Protein AF-A0A9N9PE74-F1 (afdb_monomer_lite)

Structure (mmCIF, N/CA/C/O backbone):
data_AF-A0A9N9PE74-F1
#
_entry.id   AF-A0A9N9PE74-F1
#
loop_
_atom_site.group_PDB
_atom_site.id
_atom_site.type_symbol
_atom_site.label_atom_id
_atom_site.label_alt_id
_atom_site.label_comp_id
_atom_site.label_asym_id
_atom_site.label_entity_id
_atom_site.label_seq_id
_atom_site.pdbx_PDB_ins_code
_atom_site.Cartn_x
_atom_site.Cartn_y
_atom_site.Cartn_z
_atom_site.occupancy
_atom_site.B_iso_or_equiv
_atom_site.auth_seq_id
_atom_site.auth_comp_id
_atom_site.auth_asym_id
_atom_site.auth_atom_id
_atom_site.pdbx_PDB_model_num
ATOM 1 N N . MET A 1 1 ? -25.088 -8.259 8.957 1.00 51.03 1 MET A N 1
ATOM 2 C CA . MET A 1 1 ? -25.179 -6.865 9.444 1.00 51.03 1 MET A CA 1
ATOM 3 C C . MET A 1 1 ? -25.941 -6.883 10.756 1.00 51.03 1 MET A C 1
ATOM 5 O O . MET A 1 1 ? -26.973 -7.538 10.817 1.00 51.03 1 MET A O 1
ATOM 9 N N . LEU A 1 2 ? -25.412 -6.256 11.808 1.00 53.91 2 LEU A N 1
ATOM 10 C CA . LEU A 1 2 ? -26.116 -6.135 13.087 1.00 53.91 2 LEU A CA 1
ATOM 11 C C . LEU A 1 2 ? -27.319 -5.194 12.913 1.00 53.91 2 LEU A C 1
ATOM 13 O O . LEU A 1 2 ? -27.215 -4.187 12.218 1.00 53.91 2 LEU A O 1
ATOM 17 N N . GLY A 1 3 ? -28.464 -5.520 13.518 1.00 63.12 3 GLY A N 1
ATOM 18 C CA . GLY A 1 3 ? -29.616 -4.614 13.522 1.00 63.12 3 GLY A CA 1
ATOM 19 C C . GLY A 1 3 ? -29.321 -3.326 14.315 1.00 63.12 3 GLY A C 1
ATOM 20 O O . GLY A 1 3 ? -28.451 -3.344 15.190 1.00 63.12 3 GLY A O 1
ATOM 21 N N . PRO A 1 4 ? -30.066 -2.223 14.103 1.00 66.81 4 PRO A N 1
ATOM 22 C CA . PRO A 1 4 ? -29.829 -0.937 14.783 1.00 66.81 4 PRO A CA 1
ATOM 23 C C . PRO A 1 4 ? -29.794 -1.039 16.320 1.00 66.81 4 PRO A C 1
ATOM 25 O O . PRO A 1 4 ? -29.021 -0.357 16.997 1.00 66.81 4 PRO A O 1
ATOM 28 N N . GLN A 1 5 ? -30.599 -1.947 16.882 1.00 67.12 5 GLN A N 1
ATOM 29 C CA . GLN A 1 5 ? -30.629 -2.242 18.318 1.00 67.12 5 GLN A CA 1
ATOM 30 C C . GLN A 1 5 ? -29.382 -2.991 18.820 1.00 67.12 5 GLN A C 1
ATOM 32 O O . GLN A 1 5 ? -29.008 -2.864 19.983 1.00 67.12 5 GLN A O 1
ATOM 37 N N . ALA A 1 6 ? -28.719 -3.774 17.969 1.00 66.62 6 ALA A N 1
ATOM 38 C CA . ALA A 1 6 ? -27.500 -4.491 18.332 1.00 66.62 6 ALA A CA 1
ATOM 39 C C . ALA A 1 6 ? -26.270 -3.567 18.299 1.00 66.62 6 ALA A C 1
ATOM 41 O O . ALA A 1 6 ? -25.450 -3.630 19.213 1.00 66.62 6 ALA A O 1
ATOM 42 N N . CYS A 1 7 ? -26.186 -2.639 17.336 1.00 70.31 7 CYS A N 1
ATOM 43 C CA . CYS A 1 7 ? -25.121 -1.624 17.306 1.00 70.31 7 CYS A CA 1
ATOM 44 C C . CYS A 1 7 ? -25.162 -0.711 18.542 1.00 70.31 7 CYS A C 1
ATOM 46 O O . CYS A 1 7 ? -24.131 -0.422 19.145 1.00 70.31 7 CYS A O 1
ATOM 48 N N . THR A 1 8 ? -26.363 -0.307 18.968 1.00 71.38 8 THR A N 1
ATOM 49 C CA . THR A 1 8 ? -26.550 0.525 20.170 1.00 71.38 8 THR A CA 1
ATOM 50 C C . THR A 1 8 ? -26.228 -0.211 21.469 1.00 71.38 8 THR A C 1
ATOM 52 O O . THR A 1 8 ? -25.752 0.421 22.407 1.00 71.38 8 THR A O 1
ATOM 55 N N . ARG A 1 9 ? -26.439 -1.532 21.541 1.00 77.06 9 ARG A N 1
ATOM 56 C CA . ARG A 1 9 ? -26.021 -2.346 22.697 1.00 77.06 9 ARG A CA 1
ATOM 57 C C . ARG A 1 9 ? -24.507 -2.548 22.740 1.00 77.06 9 ARG A C 1
ATOM 59 O O . ARG A 1 9 ? -23.927 -2.427 23.811 1.00 77.06 9 ARG A O 1
ATOM 66 N N . PHE A 1 10 ? -23.869 -2.793 21.594 1.00 81.00 10 PHE A N 1
ATOM 67 C CA . PHE A 1 10 ? -22.415 -2.969 21.515 1.00 81.00 10 PHE A CA 1
ATOM 68 C C . PHE A 1 10 ? -21.656 -1.697 21.921 1.00 81.00 10 PHE A C 1
ATOM 70 O O . PHE A 1 10 ? -20.717 -1.760 22.706 1.00 81.00 10 PHE A O 1
ATOM 77 N N . GLY A 1 11 ? -22.117 -0.525 21.473 1.00 75.19 11 GLY A N 1
ATOM 78 C CA . GLY A 1 11 ? -21.533 0.764 21.858 1.00 75.19 11 GLY A CA 1
ATOM 79 C C . GLY A 1 11 ? -21.711 1.155 23.332 1.00 75.19 11 GLY A C 1
ATOM 80 O O . GLY A 1 11 ? -21.147 2.157 23.752 1.00 75.19 11 GLY A O 1
ATOM 81 N N . ARG A 1 12 ? -22.502 0.396 24.103 1.00 84.19 12 ARG A N 1
ATOM 82 C CA . ARG A 1 12 ? -22.738 0.600 25.544 1.00 84.19 12 ARG A CA 1
ATOM 83 C C . ARG A 1 12 ? -21.989 -0.403 26.422 1.00 84.19 12 ARG A C 1
ATOM 85 O O . ARG A 1 12 ? -22.210 -0.420 27.631 1.00 84.19 12 ARG A O 1
ATOM 92 N N . LEU A 1 13 ? -21.165 -1.269 25.831 1.00 86.75 13 LEU A N 1
ATOM 93 C CA . LEU A 1 13 ? -20.326 -2.175 26.607 1.00 86.75 13 LEU A CA 1
ATOM 94 C C . LEU A 1 13 ? -19.337 -1.369 27.469 1.00 86.75 13 LEU A C 1
ATOM 96 O O . LEU A 1 13 ? -18.867 -0.323 27.016 1.00 86.75 13 LEU A O 1
ATOM 100 N N . PRO A 1 14 ? -19.003 -1.852 28.681 1.00 89.94 14 PRO A N 1
ATOM 101 C CA . PRO A 1 14 ? -17.894 -1.320 29.466 1.00 89.94 14 PRO A CA 1
ATOM 102 C C . PRO A 1 14 ? -16.614 -1.236 28.632 1.00 89.94 14 PRO A C 1
ATOM 104 O O . PRO A 1 14 ? -16.368 -2.096 27.777 1.00 89.94 14 PRO A O 1
ATOM 107 N N . GLU A 1 15 ? -15.803 -0.212 28.885 1.00 85.44 15 GLU A N 1
ATOM 108 C CA . GLU A 1 15 ? -14.615 0.092 28.085 1.00 85.44 15 GLU A CA 1
ATOM 109 C C . GLU A 1 15 ? -13.628 -1.082 28.050 1.00 85.44 15 GLU A C 1
ATOM 111 O O . GLU A 1 15 ? -13.051 -1.376 27.003 1.00 85.44 15 GLU A O 1
ATOM 116 N N . GLU A 1 16 ? -13.501 -1.825 29.148 1.00 88.00 16 GLU A N 1
ATOM 117 C CA . GLU A 1 16 ? -12.631 -2.997 29.253 1.00 88.00 16 GLU A CA 1
ATOM 118 C C . GLU A 1 16 ? -13.096 -4.140 28.343 1.00 88.00 16 GLU A C 1
ATOM 120 O O . GLU A 1 16 ? -12.283 -4.777 27.671 1.00 88.00 16 GLU A O 1
ATOM 125 N N . ILE A 1 17 ? -14.412 -4.376 28.280 1.00 89.50 17 ILE A N 1
ATOM 126 C CA . ILE A 1 17 ? -15.002 -5.404 27.413 1.00 89.50 17 ILE A CA 1
ATOM 127 C C . ILE A 1 17 ? -14.857 -4.983 25.953 1.00 89.50 17 ILE A C 1
ATOM 129 O O . ILE A 1 17 ? -14.467 -5.793 25.112 1.00 89.50 17 ILE A O 1
ATOM 133 N N . LEU A 1 18 ? -15.126 -3.711 25.647 1.00 89.25 18 LEU A N 1
ATOM 134 C CA . LEU A 1 18 ? -14.951 -3.184 24.298 1.00 89.25 18 LEU A CA 1
ATOM 135 C C . LEU A 1 18 ? -13.488 -3.305 23.853 1.00 89.25 18 LEU A C 1
ATOM 137 O O . LEU A 1 18 ? -13.229 -3.788 22.753 1.00 89.25 18 LEU A O 1
ATOM 141 N N . ARG A 1 19 ? -12.531 -2.947 24.716 1.00 88.12 19 ARG A N 1
ATOM 142 C CA . ARG A 1 19 ? -11.095 -3.107 24.453 1.00 88.12 19 ARG A CA 1
ATOM 143 C C . ARG A 1 19 ? -10.730 -4.563 24.181 1.00 88.12 19 ARG A C 1
ATOM 145 O O . ARG A 1 19 ? -10.014 -4.814 23.216 1.00 88.12 19 ARG A O 1
ATOM 152 N N . TYR A 1 20 ? -11.236 -5.509 24.972 1.00 89.56 20 TYR A N 1
ATOM 153 C CA . TYR A 1 20 ? -11.000 -6.938 24.743 1.00 89.56 20 TYR A CA 1
ATOM 154 C C . TYR A 1 20 ? -11.484 -7.377 23.355 1.00 89.56 20 TYR A C 1
ATOM 156 O O . TYR A 1 20 ? -10.711 -7.949 22.591 1.00 89.56 20 TYR A O 1
ATOM 164 N N . VAL A 1 21 ? -12.717 -7.012 22.982 1.00 89.75 21 VAL A N 1
ATOM 165 C CA . VAL A 1 21 ? -13.269 -7.338 21.657 1.00 89.75 21 VAL A CA 1
ATOM 166 C C . VAL A 1 21 ? -12.452 -6.699 20.535 1.00 89.75 21 VAL A C 1
ATOM 168 O O . VAL A 1 21 ? -12.176 -7.351 19.532 1.00 89.75 21 VAL A O 1
ATOM 171 N N . LEU A 1 22 ? -12.046 -5.435 20.690 1.00 91.12 22 LEU A N 1
ATOM 172 C CA . LEU A 1 22 ? -11.239 -4.741 19.687 1.00 91.12 22 LEU A CA 1
ATOM 173 C C . LEU A 1 22 ? -9.877 -5.420 19.488 1.00 91.12 22 LEU A C 1
ATOM 175 O O . LEU A 1 22 ? -9.451 -5.594 18.349 1.00 91.12 22 LEU A O 1
ATOM 179 N N . LEU A 1 23 ? -9.216 -5.846 20.568 1.00 90.44 23 LEU A N 1
ATOM 180 C CA . LEU A 1 23 ? -7.905 -6.509 20.520 1.00 90.44 23 LEU A CA 1
ATOM 181 C C . LEU A 1 23 ? -7.936 -7.927 19.920 1.00 90.44 23 LEU A C 1
ATOM 183 O O . LEU A 1 23 ? -6.870 -8.477 19.612 1.00 90.44 23 LEU A O 1
ATOM 187 N N . ASP A 1 24 ? -9.121 -8.503 19.743 1.00 91.69 24 ASP A N 1
ATOM 188 C CA . ASP A 1 24 ? -9.329 -9.808 19.107 1.00 91.69 24 ASP A CA 1
ATOM 189 C C . ASP A 1 24 ? -9.769 -9.703 17.640 1.00 91.69 24 ASP A C 1
ATOM 191 O O . ASP A 1 24 ? -10.001 -10.713 16.982 1.00 91.69 24 ASP A O 1
ATOM 195 N N . ILE A 1 25 ? -9.838 -8.493 17.082 1.00 93.44 25 ILE A N 1
ATOM 196 C CA . ILE A 1 25 ? -10.025 -8.314 15.642 1.00 93.44 25 ILE A CA 1
ATOM 197 C C . ILE A 1 25 ? -8.730 -8.683 14.918 1.00 93.44 25 ILE A C 1
ATOM 199 O O . ILE A 1 25 ? -7.668 -8.153 15.227 1.00 93.44 25 ILE A O 1
ATOM 203 N N . ASP A 1 26 ? -8.824 -9.539 13.902 1.00 92.00 26 ASP A N 1
ATOM 204 C CA . ASP A 1 26 ? -7.638 -10.102 13.238 1.00 92.00 26 ASP A CA 1
ATOM 205 C C . ASP A 1 26 ? -7.082 -9.255 12.085 1.00 92.00 26 ASP A C 1
ATOM 207 O O . ASP A 1 26 ? -5.995 -9.525 11.575 1.00 92.00 26 ASP A O 1
ATOM 211 N N . SER A 1 27 ? -7.819 -8.242 11.620 1.00 95.00 27 SER A N 1
ATOM 212 C CA . SER A 1 27 ? -7.413 -7.462 10.444 1.00 95.00 27 SER A CA 1
ATOM 213 C C . SER A 1 27 ? -7.924 -6.022 10.453 1.00 95.00 27 SER A C 1
ATOM 215 O O . SER A 1 27 ? -9.045 -5.731 10.878 1.00 95.00 27 SER A O 1
ATOM 217 N N . ILE A 1 28 ? -7.115 -5.109 9.907 1.00 96.12 28 ILE A N 1
ATOM 218 C CA . ILE A 1 28 ? -7.447 -3.680 9.798 1.00 96.12 28 ILE A CA 1
ATOM 219 C C . ILE A 1 28 ? -8.703 -3.439 8.938 1.00 96.12 28 ILE A C 1
ATOM 221 O O . ILE A 1 28 ? -9.549 -2.646 9.354 1.00 96.12 28 ILE A O 1
ATOM 225 N N . PRO A 1 29 ? -8.920 -4.133 7.796 1.00 94.88 29 PRO A N 1
ATOM 226 C CA . PRO A 1 29 ? -10.180 -4.020 7.063 1.00 94.88 29 PRO A CA 1
ATOM 227 C C . PRO A 1 29 ? -11.412 -4.415 7.885 1.00 94.88 29 PRO A C 1
ATOM 229 O O . PRO A 1 29 ? -12.458 -3.779 7.759 1.00 94.88 29 PRO A O 1
ATOM 232 N N . SER A 1 30 ? -11.306 -5.435 8.743 1.00 94.31 30 SER A N 1
ATOM 233 C CA . SER A 1 30 ? -12.417 -5.853 9.611 1.00 94.31 30 SER A CA 1
ATOM 234 C C . SER A 1 30 ? -12.666 -4.848 10.733 1.00 94.31 30 SER A C 1
ATOM 236 O O . SER A 1 30 ? -13.821 -4.514 10.998 1.00 94.31 30 SER A O 1
ATOM 238 N N . LEU A 1 31 ? -11.598 -4.294 11.318 1.00 95.25 31 LEU A N 1
ATOM 239 C CA . LEU A 1 31 ? -11.685 -3.198 12.285 1.00 95.25 31 LEU A CA 1
ATOM 240 C C . LEU A 1 31 ? -12.401 -1.986 11.679 1.00 95.25 31 LEU A C 1
ATOM 242 O O . LEU A 1 31 ? -13.342 -1.463 12.272 1.00 95.25 31 LEU A O 1
ATOM 246 N N . TYR A 1 32 ? -12.018 -1.575 10.469 1.00 95.06 32 TYR A N 1
ATOM 247 C CA . TYR A 1 32 ? -12.657 -0.443 9.801 1.00 95.06 32 TYR A CA 1
ATOM 248 C C . TYR A 1 32 ? -14.147 -0.697 9.521 1.00 95.06 32 TYR A C 1
ATOM 250 O O . TYR A 1 32 ? -14.978 0.168 9.800 1.00 95.06 32 TYR A O 1
ATOM 258 N N . LYS A 1 33 ? -14.518 -1.899 9.056 1.00 92.50 33 LYS A N 1
ATOM 259 C CA . LYS A 1 33 ? -15.933 -2.285 8.880 1.00 92.50 33 LYS A CA 1
ATOM 260 C C . LYS A 1 33 ? -16.715 -2.235 10.196 1.00 92.50 33 LYS A C 1
ATOM 262 O O . LYS A 1 33 ? -17.865 -1.800 10.200 1.00 92.50 33 LYS A O 1
ATOM 267 N N . LEU A 1 34 ? -16.105 -2.647 11.310 1.00 91.75 34 LEU A N 1
ATOM 268 C CA . LEU A 1 34 ? -16.723 -2.532 12.632 1.00 91.75 34 LEU A CA 1
ATOM 269 C C . LEU A 1 34 ? -16.949 -1.065 13.014 1.00 91.75 34 LEU A C 1
ATOM 271 O O . LEU A 1 34 ? -18.047 -0.717 13.441 1.00 91.75 34 LEU A O 1
ATOM 275 N N . MET A 1 35 ? -15.951 -0.201 12.818 1.00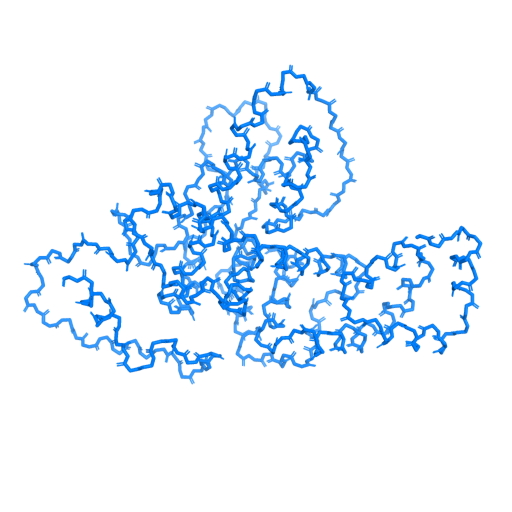 92.25 35 MET A N 1
ATOM 276 C CA . MET A 1 35 ? -16.063 1.235 13.106 1.00 92.25 35 MET A CA 1
ATOM 277 C C . MET A 1 35 ? -17.141 1.916 12.252 1.00 92.25 35 MET A C 1
ATOM 279 O O . MET A 1 35 ? -17.832 2.807 12.741 1.00 92.25 35 MET A O 1
ATOM 283 N N . GLN A 1 36 ? -17.329 1.481 11.001 1.00 90.81 36 GLN A N 1
ATOM 284 C CA . GLN A 1 36 ? -18.438 1.937 10.156 1.00 90.81 36 GLN A CA 1
ATOM 285 C C . GLN A 1 36 ? -19.800 1.470 10.686 1.00 90.81 36 GLN A C 1
ATOM 287 O O . GLN A 1 36 ? -20.756 2.242 10.701 1.00 90.81 36 GLN A O 1
ATOM 292 N N . ALA A 1 37 ? -19.897 0.212 11.125 1.00 88.69 37 ALA A N 1
ATOM 293 C CA . ALA A 1 37 ? -21.138 -0.357 11.647 1.00 88.69 37 ALA A CA 1
ATOM 294 C C . ALA A 1 37 ? -21.518 0.199 13.030 1.00 88.69 37 ALA A C 1
ATOM 296 O O . ALA A 1 37 ? -22.705 0.282 13.356 1.00 88.69 37 ALA A O 1
ATOM 297 N N . VAL A 1 38 ? -20.525 0.568 13.846 1.00 90.88 38 VAL A N 1
ATOM 298 C CA . VAL A 1 38 ? -20.713 1.074 15.209 1.00 90.88 38 VAL A CA 1
ATOM 299 C C . VAL A 1 38 ? -19.833 2.311 15.454 1.00 90.88 38 VAL A C 1
ATOM 301 O O . VAL A 1 38 ? -18.811 2.218 16.128 1.00 90.88 38 VAL A O 1
ATOM 304 N N . PRO A 1 39 ? -20.222 3.506 14.970 1.00 89.50 39 PRO A N 1
ATOM 305 C CA . PRO A 1 39 ? -19.388 4.712 15.060 1.00 89.50 39 PRO A CA 1
ATOM 306 C C . PRO A 1 39 ? -18.985 5.128 16.483 1.00 89.50 39 PRO A C 1
ATOM 308 O O . PRO A 1 39 ? -17.972 5.795 16.671 1.00 89.50 39 PRO A O 1
ATOM 311 N N . THR A 1 40 ? -19.738 4.715 17.506 1.00 88.94 40 THR A N 1
ATOM 312 C CA . THR A 1 40 ? -19.420 5.017 18.911 1.00 88.94 40 THR A CA 1
ATOM 313 C C . THR A 1 40 ? -18.106 4.384 19.378 1.00 88.94 40 THR A C 1
ATOM 315 O O . THR A 1 40 ? -17.501 4.891 20.316 1.00 88.94 40 THR A O 1
ATOM 318 N N . VAL A 1 41 ? -17.623 3.319 18.724 1.00 90.19 41 VAL A N 1
ATOM 319 C CA . VAL A 1 41 ? -16.370 2.636 19.110 1.00 90.19 41 VAL A CA 1
ATOM 320 C C . VAL A 1 41 ? -15.118 3.332 18.577 1.00 90.19 41 VAL A C 1
ATOM 322 O O . VAL A 1 41 ? -14.007 2.986 18.974 1.00 90.19 41 VAL A O 1
ATOM 325 N N . VAL A 1 42 ? -15.278 4.319 17.684 1.00 92.12 42 VAL A N 1
ATOM 326 C CA . VAL A 1 42 ? -14.165 5.032 17.037 1.00 92.12 42 VAL A CA 1
ATOM 327 C C . VAL A 1 42 ? -13.255 5.686 18.075 1.00 92.12 42 VAL A C 1
ATOM 329 O O . VAL A 1 42 ? -12.036 5.583 17.958 1.00 92.12 42 VAL A O 1
ATOM 332 N N . HIS A 1 43 ? -13.830 6.324 19.100 1.00 90.81 43 HIS A N 1
ATOM 333 C CA . HIS A 1 43 ? -13.053 7.003 20.137 1.00 90.81 43 HIS A CA 1
ATOM 334 C C . HIS A 1 43 ? -12.179 6.017 20.921 1.00 90.81 43 HIS A C 1
ATOM 336 O O . HIS A 1 43 ? -10.972 6.222 21.020 1.00 90.81 43 HIS A O 1
ATOM 342 N N . SER A 1 44 ? -12.761 4.901 21.370 1.00 91.12 44 SER A N 1
ATOM 343 C CA . SER A 1 44 ? -12.028 3.841 22.068 1.00 91.12 44 SER A CA 1
ATOM 344 C C . SER A 1 44 ? -10.930 3.240 21.193 1.00 91.12 44 SER A C 1
ATOM 346 O O . SER A 1 44 ? -9.814 3.068 21.662 1.00 91.12 44 SER A O 1
ATOM 348 N N . CYS A 1 45 ? -11.199 2.993 19.904 1.00 91.94 45 CYS A N 1
ATOM 349 C CA . CYS A 1 45 ? -10.187 2.493 18.965 1.00 91.94 45 CYS A CA 1
ATOM 350 C C . CYS A 1 45 ? -8.996 3.450 18.825 1.00 91.94 45 CYS A C 1
ATOM 352 O O . CYS A 1 45 ? -7.854 3.000 18.780 1.00 91.94 45 CYS A O 1
ATOM 354 N N . ILE A 1 46 ? -9.256 4.759 18.736 1.00 93.94 46 ILE A N 1
ATOM 355 C CA . ILE A 1 46 ? -8.202 5.777 18.620 1.00 93.94 46 ILE A CA 1
ATOM 356 C C . ILE A 1 46 ? -7.401 5.873 19.926 1.00 93.94 46 ILE A C 1
ATOM 358 O O . ILE A 1 46 ? -6.179 5.991 19.867 1.00 93.94 46 ILE A O 1
ATOM 362 N N . ALA A 1 47 ? -8.053 5.759 21.087 1.00 93.25 47 ALA A N 1
ATOM 363 C CA . ALA A 1 47 ? -7.384 5.799 22.389 1.00 93.25 47 ALA A CA 1
ATOM 364 C C . ALA A 1 47 ? -6.354 4.667 22.573 1.00 93.25 47 ALA A C 1
ATOM 366 O O . ALA A 1 47 ? -5.317 4.877 23.195 1.00 93.25 47 ALA A O 1
ATOM 367 N N . ILE A 1 48 ? -6.603 3.489 21.988 1.00 93.75 48 ILE A N 1
ATOM 368 C CA . ILE A 1 48 ? -5.698 2.324 22.046 1.00 93.75 48 ILE A CA 1
ATOM 369 C C . ILE A 1 48 ? -4.980 2.045 20.716 1.00 93.75 48 ILE A C 1
ATOM 371 O O . ILE A 1 48 ? -4.527 0.922 20.488 1.00 93.75 48 ILE A O 1
ATOM 375 N N . PHE A 1 49 ? -4.887 3.036 19.823 1.00 95.50 49 PHE A N 1
ATOM 376 C CA . PHE A 1 49 ? -4.445 2.852 18.435 1.00 95.50 49 PHE A CA 1
ATOM 377 C C . PHE A 1 49 ? -3.134 2.067 18.314 1.00 95.50 49 PHE A C 1
ATOM 379 O O . PHE A 1 49 ? -3.079 1.088 17.573 1.00 95.50 49 PHE A O 1
ATOM 386 N N . ASP A 1 50 ? -2.086 2.466 19.039 1.00 94.38 50 ASP A N 1
ATOM 387 C CA . ASP A 1 50 ? -0.757 1.861 18.886 1.00 94.38 50 ASP A CA 1
ATOM 388 C C . ASP A 1 50 ? -0.735 0.389 19.304 1.00 94.38 50 ASP A C 1
ATOM 390 O O . ASP A 1 50 ? -0.112 -0.447 18.644 1.00 94.38 50 ASP A O 1
ATOM 394 N N . GLU A 1 51 ? -1.457 0.052 20.373 1.00 94.44 51 GLU A N 1
ATOM 395 C CA . GLU A 1 51 ? -1.596 -1.327 20.830 1.00 94.44 51 GLU A CA 1
ATOM 396 C C . GLU A 1 51 ? -2.430 -2.147 19.846 1.00 94.44 51 GLU A C 1
ATOM 398 O O . GLU A 1 51 ? -2.008 -3.228 19.434 1.00 94.44 51 GLU A O 1
ATOM 403 N N . LEU A 1 52 ? -3.589 -1.622 19.443 1.00 95.06 52 LEU A N 1
ATOM 404 C CA . LEU A 1 52 ? -4.547 -2.307 18.584 1.00 95.06 52 LEU A CA 1
ATOM 405 C C . LEU A 1 52 ? -3.980 -2.544 17.183 1.00 95.06 52 LEU A C 1
ATOM 407 O O . LEU A 1 52 ? -3.864 -3.688 16.741 1.00 95.06 52 LEU A O 1
ATOM 411 N N . ILE A 1 53 ? -3.579 -1.476 16.495 1.00 95.75 53 ILE A N 1
ATOM 412 C CA . ILE A 1 53 ? -3.029 -1.546 15.139 1.00 95.75 53 ILE A CA 1
ATOM 413 C C . ILE A 1 53 ? -1.703 -2.312 15.163 1.00 95.75 53 ILE A C 1
ATOM 415 O O . ILE A 1 53 ? -1.489 -3.189 14.329 1.00 95.75 53 ILE A O 1
ATOM 419 N N . GLY A 1 54 ? -0.847 -2.075 16.163 1.00 93.94 54 GLY A N 1
ATOM 420 C CA . GLY A 1 54 ? 0.419 -2.793 16.307 1.00 93.94 54 GLY A CA 1
ATOM 421 C C . GLY A 1 54 ? 0.225 -4.296 16.523 1.00 93.94 54 GLY A C 1
ATOM 422 O O . GLY A 1 54 ? 0.946 -5.105 15.936 1.00 93.94 54 GLY A O 1
ATOM 423 N N . ARG A 1 55 ? -0.765 -4.704 17.328 1.00 94.19 55 ARG A N 1
ATOM 424 C CA . ARG A 1 55 ? -1.124 -6.117 17.541 1.00 94.19 55 ARG A CA 1
ATOM 425 C C . ARG A 1 55 ? -1.675 -6.760 16.272 1.00 94.19 55 ARG A C 1
ATOM 427 O O . ARG A 1 55 ? -1.206 -7.840 15.918 1.00 94.19 55 ARG A O 1
ATOM 434 N N . ILE A 1 56 ? -2.606 -6.099 15.584 1.00 95.44 56 ILE A N 1
ATOM 435 C CA . ILE A 1 56 ? -3.181 -6.601 14.328 1.00 95.44 56 ILE A CA 1
ATOM 436 C C . ILE A 1 56 ? -2.083 -6.796 13.283 1.00 95.44 56 ILE A C 1
ATOM 438 O O . ILE A 1 56 ? -1.948 -7.884 12.724 1.00 95.44 56 ILE A O 1
ATOM 442 N N . LEU A 1 57 ? -1.267 -5.768 13.039 1.00 94.69 57 LEU A N 1
ATOM 443 C CA . LEU A 1 57 ? -0.244 -5.808 11.997 1.00 94.69 57 LEU A CA 1
ATOM 444 C C . LEU A 1 57 ? 0.834 -6.854 12.296 1.00 94.69 57 LEU A C 1
ATOM 446 O O . LEU A 1 57 ? 1.201 -7.595 11.394 1.00 94.69 57 LEU A O 1
ATOM 450 N N . ARG A 1 58 ? 1.290 -6.987 13.550 1.00 93.56 58 ARG A N 1
ATOM 451 C CA . ARG A 1 58 ? 2.269 -8.026 13.933 1.00 93.56 58 ARG A CA 1
ATOM 452 C C . ARG A 1 58 ? 1.765 -9.454 13.719 1.00 93.56 58 ARG A C 1
ATOM 454 O O . ARG A 1 58 ? 2.580 -10.346 13.527 1.00 93.56 58 ARG A O 1
ATOM 461 N N . ARG A 1 59 ? 0.449 -9.679 13.787 1.00 92.25 59 ARG A N 1
ATOM 462 C CA . ARG A 1 59 ? -0.163 -10.999 13.560 1.00 92.25 59 ARG A CA 1
ATOM 463 C C . ARG A 1 59 ? -0.448 -11.280 12.088 1.00 92.25 59 ARG A C 1
ATOM 465 O O . ARG A 1 59 ? -0.434 -12.437 11.690 1.00 92.25 59 ARG A O 1
ATOM 472 N N . SER A 1 60 ? -0.752 -10.243 11.309 1.00 90.88 60 SER A N 1
ATOM 473 C CA . SER A 1 60 ? -1.301 -10.387 9.954 1.00 90.88 60 SER A CA 1
ATOM 474 C C . SER A 1 60 ? -0.320 -10.054 8.829 1.00 90.88 60 SER A C 1
ATOM 476 O O . SER A 1 60 ? -0.572 -10.442 7.688 1.00 90.88 60 SER A O 1
ATOM 478 N N . ILE A 1 61 ? 0.773 -9.337 9.117 1.00 92.56 61 ILE A N 1
ATOM 479 C CA . ILE A 1 61 ? 1.692 -8.809 8.106 1.00 92.56 61 ILE A CA 1
ATOM 480 C C . ILE A 1 61 ? 3.150 -8.997 8.536 1.00 92.56 61 ILE A C 1
ATOM 482 O O . ILE A 1 61 ? 3.550 -8.636 9.647 1.00 92.56 61 ILE A O 1
ATOM 486 N N . ASP A 1 62 ? 3.960 -9.500 7.607 1.00 91.88 62 ASP A N 1
ATOM 487 C CA . ASP A 1 62 ? 5.404 -9.639 7.768 1.00 91.88 62 ASP A CA 1
ATOM 488 C C . ASP A 1 62 ? 6.100 -8.313 8.101 1.00 91.88 62 ASP A C 1
ATOM 490 O O . ASP A 1 62 ? 5.646 -7.221 7.754 1.00 91.88 62 ASP A O 1
ATOM 494 N N . GLU A 1 63 ? 7.240 -8.410 8.781 1.00 90.12 63 GLU A N 1
ATOM 495 C CA . GLU A 1 63 ? 8.004 -7.262 9.279 1.00 90.12 63 GLU A CA 1
ATOM 496 C C . GLU A 1 63 ? 8.360 -6.239 8.194 1.00 90.12 63 GLU A C 1
ATOM 498 O O . GLU A 1 63 ? 8.104 -5.049 8.369 1.00 90.12 63 GLU A O 1
ATOM 503 N N . GLU A 1 64 ? 8.857 -6.706 7.049 1.00 89.88 64 GLU A N 1
ATOM 504 C CA . GLU A 1 64 ? 9.213 -5.849 5.914 1.00 89.88 64 GLU A CA 1
ATOM 505 C C . GLU A 1 64 ? 7.985 -5.106 5.354 1.00 89.88 64 GLU A C 1
ATOM 507 O O . GLU A 1 64 ? 8.014 -3.899 5.112 1.00 89.88 64 GLU A O 1
ATOM 512 N N . LEU A 1 65 ? 6.866 -5.816 5.183 1.00 93.88 65 LEU A N 1
ATOM 513 C CA . LEU A 1 65 ? 5.640 -5.260 4.603 1.00 93.88 65 LEU A CA 1
ATOM 514 C C . LEU A 1 65 ? 4.996 -4.206 5.513 1.00 93.88 65 LEU A C 1
ATOM 516 O O . LEU A 1 65 ? 4.379 -3.255 5.024 1.00 93.88 65 LEU A O 1
ATOM 520 N N . ARG A 1 66 ? 5.196 -4.319 6.833 1.00 94.06 66 ARG A N 1
ATOM 521 C CA . ARG A 1 66 ? 4.792 -3.284 7.796 1.00 94.06 66 ARG A CA 1
ATOM 522 C C . ARG A 1 66 ? 5.540 -1.970 7.568 1.00 94.06 66 ARG A C 1
ATOM 524 O O . ARG A 1 66 ? 4.890 -0.926 7.593 1.00 94.06 66 ARG A O 1
ATOM 531 N N . CYS A 1 67 ? 6.845 -2.002 7.276 1.00 92.75 67 CYS A N 1
ATOM 532 C CA . CYS A 1 67 ? 7.601 -0.787 6.943 1.00 92.75 67 CYS A CA 1
ATOM 533 C C . CYS A 1 67 ? 7.022 -0.071 5.722 1.00 92.75 67 CYS A C 1
ATOM 535 O O . CYS A 1 67 ? 6.814 1.142 5.775 1.00 92.75 67 CYS A O 1
ATOM 537 N N . TYR A 1 68 ? 6.697 -0.808 4.653 1.00 95.44 68 TYR A N 1
ATOM 538 C CA . TYR A 1 68 ? 6.064 -0.195 3.483 1.00 95.44 68 TYR A CA 1
ATOM 539 C C . TYR A 1 68 ? 4.697 0.394 3.817 1.00 95.44 68 TYR A C 1
ATOM 541 O O . TYR A 1 68 ? 4.417 1.514 3.404 1.00 95.44 68 TYR A O 1
ATOM 549 N N . LEU A 1 69 ? 3.851 -0.310 4.577 1.00 96.50 69 LEU A N 1
ATOM 550 C CA . LEU A 1 69 ? 2.545 0.224 4.972 1.00 96.50 69 LEU A CA 1
ATOM 551 C C . LEU A 1 69 ? 2.689 1.533 5.764 1.00 96.50 69 LEU A C 1
ATOM 553 O O . LEU A 1 69 ? 1.958 2.488 5.500 1.00 96.50 69 LEU A O 1
ATOM 557 N N . TYR A 1 70 ? 3.637 1.596 6.700 1.00 95.12 70 TYR A N 1
ATOM 558 C CA . TYR A 1 70 ? 3.919 2.813 7.459 1.00 95.12 70 TYR A CA 1
ATOM 559 C C . TYR A 1 70 ? 4.405 3.952 6.560 1.00 95.12 70 TYR A C 1
ATOM 561 O O . TYR A 1 70 ? 3.870 5.057 6.652 1.00 95.12 70 TYR A O 1
ATOM 569 N N . ALA A 1 71 ? 5.334 3.669 5.644 1.00 94.62 71 ALA A N 1
ATOM 570 C CA . ALA A 1 71 ? 5.811 4.643 4.669 1.00 94.62 71 ALA A CA 1
ATOM 571 C C . ALA A 1 71 ? 4.673 5.135 3.757 1.00 94.62 71 ALA A C 1
ATOM 573 O O . ALA A 1 71 ? 4.518 6.332 3.560 1.00 94.62 71 ALA A O 1
ATOM 574 N N . ILE A 1 72 ? 3.807 4.252 3.255 1.00 95.38 72 ILE A N 1
ATOM 575 C CA . ILE A 1 72 ? 2.661 4.617 2.400 1.00 95.38 72 ILE A CA 1
ATOM 576 C C . ILE A 1 72 ? 1.718 5.579 3.121 1.00 95.38 72 ILE A C 1
ATOM 578 O O . ILE A 1 72 ? 1.274 6.577 2.554 1.00 95.38 72 ILE A O 1
ATOM 582 N N . VAL A 1 73 ? 1.396 5.278 4.378 1.00 94.25 73 VAL A N 1
ATOM 583 C CA . VAL A 1 73 ? 0.502 6.111 5.185 1.00 94.25 73 VAL A CA 1
ATOM 584 C C . VAL A 1 73 ? 1.139 7.466 5.483 1.00 94.25 73 VAL A C 1
ATOM 586 O O . VAL A 1 73 ? 0.459 8.488 5.397 1.00 94.25 73 VAL A O 1
ATOM 589 N N . GLN A 1 74 ? 2.431 7.493 5.804 1.00 92.94 74 GLN A N 1
ATOM 590 C CA . GLN A 1 74 ? 3.133 8.739 6.086 1.00 92.94 74 GLN A CA 1
ATOM 591 C C . GLN A 1 74 ? 3.339 9.583 4.824 1.00 92.94 74 GLN A C 1
ATOM 593 O O . GLN A 1 74 ? 3.094 10.784 4.868 1.00 92.94 74 GLN A O 1
ATOM 598 N N . ALA A 1 75 ? 3.693 8.979 3.687 1.00 91.19 75 ALA A N 1
ATOM 599 C CA . ALA A 1 75 ? 3.799 9.665 2.398 1.00 91.19 75 ALA A CA 1
ATOM 600 C C . ALA A 1 75 ? 2.479 10.358 2.024 1.00 91.19 75 ALA A C 1
ATOM 602 O O . ALA A 1 75 ? 2.470 11.529 1.636 1.00 91.19 75 ALA A O 1
ATOM 603 N N . GLN A 1 76 ? 1.354 9.673 2.245 1.00 88.19 76 GLN A N 1
ATOM 604 C CA . GLN A 1 76 ? 0.021 10.231 2.019 1.00 88.19 76 GLN A CA 1
ATOM 605 C C . GLN A 1 76 ? -0.294 11.429 2.932 1.00 88.19 76 GLN A C 1
ATOM 607 O O . GLN A 1 76 ? -1.004 12.349 2.516 1.00 88.19 76 GLN A O 1
ATOM 612 N N . ALA A 1 77 ? 0.218 11.424 4.166 1.00 86.12 77 ALA A N 1
ATOM 613 C CA . ALA A 1 77 ? 0.012 12.498 5.133 1.00 86.12 77 ALA A CA 1
ATOM 614 C C . ALA A 1 77 ? 0.935 13.705 4.893 1.00 86.12 77 ALA A C 1
ATOM 616 O O . ALA A 1 77 ? 0.474 14.842 4.981 1.00 86.12 77 ALA A O 1
ATOM 617 N N . VAL A 1 78 ? 2.214 13.464 4.584 1.00 85.75 78 VAL A N 1
ATOM 618 C CA . VAL A 1 78 ? 3.234 14.510 4.390 1.00 85.75 78 VAL A CA 1
ATOM 619 C C . VAL A 1 78 ? 3.019 15.260 3.080 1.00 85.75 78 VAL A C 1
ATOM 621 O O . VAL A 1 78 ? 3.168 16.479 3.026 1.00 85.75 78 VAL A O 1
ATOM 624 N N . GLY A 1 79 ? 2.632 14.565 2.011 1.00 78.06 79 GLY A N 1
ATOM 625 C CA . GLY A 1 79 ? 2.490 15.208 0.717 1.00 78.06 79 GLY A CA 1
ATOM 626 C C . GLY A 1 79 ? 3.835 15.356 0.006 1.00 78.06 79 GLY A C 1
ATOM 627 O O . GLY A 1 79 ? 4.454 14.352 -0.323 1.00 78.06 79 GLY A O 1
ATOM 628 N N . HIS A 1 80 ? 4.152 16.550 -0.513 1.00 75.81 80 HIS A N 1
ATOM 629 C CA . HIS A 1 80 ? 5.273 16.715 -1.459 1.00 75.81 80 HIS A CA 1
ATOM 630 C C . HIS A 1 80 ? 6.575 16.825 -0.683 1.00 75.81 80 HIS A C 1
ATOM 632 O O . HIS A 1 80 ? 6.634 17.573 0.285 1.00 75.81 80 HIS A O 1
ATOM 638 N N . MET A 1 81 ? 7.589 16.086 -1.123 1.00 81.56 81 MET A N 1
ATOM 639 C CA . MET A 1 81 ? 8.913 16.078 -0.516 1.00 81.56 81 MET A CA 1
ATOM 640 C C . MET A 1 81 ? 9.927 16.546 -1.556 1.00 81.56 81 MET A C 1
ATOM 642 O O . MET A 1 81 ? 9.880 16.132 -2.716 1.00 81.56 81 MET A O 1
ATOM 646 N N . SER A 1 82 ? 10.849 17.407 -1.144 1.00 80.19 82 SER A N 1
ATOM 647 C CA . SER A 1 82 ? 12.092 17.647 -1.876 1.00 80.19 82 SER A CA 1
ATOM 648 C C . SER A 1 82 ? 12.939 16.368 -1.939 1.00 80.19 82 SER A C 1
ATOM 650 O O . SER A 1 82 ? 12.734 15.435 -1.163 1.00 80.19 82 SER A O 1
ATOM 652 N N . ALA A 1 83 ? 13.933 16.317 -2.832 1.00 78.19 83 ALA A N 1
ATOM 653 C CA . ALA A 1 83 ? 14.833 15.163 -2.936 1.00 78.19 83 ALA A CA 1
ATOM 654 C C . ALA A 1 83 ? 15.561 14.855 -1.609 1.00 78.19 83 ALA A C 1
ATOM 656 O O . ALA A 1 83 ? 15.719 13.693 -1.240 1.00 78.19 83 ALA A O 1
ATOM 657 N N . TYR A 1 84 ? 15.946 15.893 -0.857 1.00 82.19 84 TYR A N 1
ATOM 658 C CA . TYR A 1 84 ? 16.560 15.742 0.465 1.00 82.19 84 TYR A CA 1
ATOM 659 C C . TYR A 1 84 ? 15.585 15.140 1.487 1.00 82.19 84 TYR A C 1
ATOM 661 O O . TYR A 1 84 ? 15.921 14.172 2.170 1.00 82.19 84 TYR A O 1
ATOM 669 N N . GLU A 1 85 ? 14.362 15.675 1.564 1.00 87.19 85 GLU A N 1
ATOM 670 C CA . GLU A 1 85 ? 13.317 15.153 2.454 1.00 87.19 85 GLU A CA 1
ATOM 671 C C . GLU A 1 85 ? 12.934 13.719 2.091 1.00 87.19 85 GLU A C 1
ATOM 673 O O . GLU A 1 85 ? 12.730 12.907 2.987 1.00 87.19 85 GLU A O 1
ATOM 678 N N . LEU A 1 86 ? 12.898 13.386 0.797 1.00 86.50 86 LEU A N 1
ATOM 679 C CA . LEU A 1 86 ? 12.653 12.029 0.323 1.00 86.50 86 LEU A CA 1
ATOM 680 C C . LEU A 1 86 ? 13.768 11.072 0.760 1.00 86.50 86 LEU A C 1
ATOM 682 O O . LEU A 1 86 ? 13.475 9.993 1.272 1.00 86.50 86 LEU A O 1
ATOM 686 N N . GLY A 1 87 ? 15.035 11.455 0.582 1.00 85.06 87 GLY A N 1
ATOM 687 C CA . GLY A 1 87 ? 16.171 10.648 1.029 1.00 85.06 87 GLY A CA 1
ATOM 688 C C . GLY A 1 87 ? 16.087 10.343 2.525 1.00 85.06 87 GLY A C 1
ATOM 689 O O . GLY A 1 87 ? 16.119 9.176 2.920 1.00 85.06 87 GLY A O 1
ATOM 690 N N . PHE A 1 88 ? 15.862 11.384 3.335 1.00 87.56 88 PHE A N 1
ATOM 691 C CA . PHE A 1 88 ? 15.674 11.248 4.778 1.00 87.56 88 PHE A CA 1
ATOM 692 C C . PHE A 1 88 ? 14.465 10.370 5.121 1.00 87.56 88 PHE A C 1
ATOM 694 O O . PHE A 1 88 ? 14.584 9.453 5.926 1.00 87.56 88 PHE A O 1
ATOM 701 N N . PHE A 1 89 ? 13.320 10.591 4.474 1.00 90.81 89 PHE A N 1
ATOM 702 C CA . PHE A 1 89 ? 12.101 9.807 4.665 1.00 90.81 89 PHE A CA 1
ATOM 703 C C . PHE A 1 89 ? 12.330 8.307 4.420 1.00 90.81 89 PHE A C 1
ATOM 705 O O . PHE A 1 89 ? 11.938 7.467 5.238 1.00 90.81 89 PHE A O 1
ATOM 712 N N . LEU A 1 90 ? 12.996 7.958 3.316 1.00 88.31 90 LEU A N 1
ATOM 713 C CA . LEU A 1 90 ? 13.290 6.567 2.977 1.00 88.31 90 LEU A CA 1
ATOM 714 C C . LEU A 1 90 ? 14.299 5.949 3.962 1.00 88.31 90 LEU A C 1
ATOM 716 O O . LEU A 1 90 ? 14.131 4.795 4.363 1.00 88.31 90 LEU A O 1
ATOM 720 N N . ASP A 1 91 ? 15.312 6.699 4.408 1.00 86.69 91 ASP A N 1
ATOM 721 C CA . ASP A 1 91 ? 16.230 6.254 5.468 1.00 86.69 91 ASP A CA 1
ATOM 722 C C . ASP A 1 91 ? 15.498 6.007 6.788 1.00 86.69 91 ASP A C 1
ATOM 724 O O . ASP A 1 91 ? 15.669 4.958 7.417 1.00 86.69 91 ASP A O 1
ATOM 728 N N . THR A 1 92 ? 14.628 6.931 7.194 1.00 86.81 92 THR A N 1
ATOM 729 C CA . THR A 1 92 ? 13.845 6.795 8.420 1.00 86.81 92 THR A CA 1
ATOM 730 C C . THR A 1 92 ? 13.022 5.514 8.400 1.00 86.81 92 THR A C 1
ATOM 732 O O . THR A 1 92 ? 13.101 4.741 9.352 1.00 86.81 92 THR A O 1
ATOM 735 N N . HIS A 1 93 ? 12.284 5.231 7.325 1.00 85.12 93 HIS A N 1
ATOM 736 C CA . HIS A 1 93 ? 11.392 4.070 7.291 1.00 85.12 93 HIS A CA 1
ATOM 737 C C . HIS A 1 93 ? 12.096 2.728 7.092 1.00 85.12 93 HIS A C 1
ATOM 739 O O . HIS A 1 93 ? 11.668 1.742 7.695 1.00 85.12 93 HIS A O 1
ATOM 745 N N . PHE A 1 94 ? 13.155 2.660 6.286 1.00 84.31 94 PHE A N 1
ATOM 746 C CA . PHE A 1 94 ? 13.748 1.371 5.907 1.00 84.31 94 PHE A CA 1
ATOM 747 C C . PHE A 1 94 ? 15.044 1.037 6.657 1.00 84.31 94 PHE A C 1
ATOM 749 O O . PHE A 1 94 ? 15.326 -0.144 6.880 1.00 84.31 94 PHE A O 1
ATOM 756 N N . GLU A 1 95 ? 15.783 2.049 7.123 1.00 80.62 95 GLU A N 1
ATOM 757 C CA . GLU A 1 95 ? 17.075 1.862 7.798 1.00 80.62 95 GLU A CA 1
ATOM 758 C C . GLU A 1 95 ? 16.996 2.075 9.311 1.00 80.62 95 GLU A C 1
ATOM 760 O O . GLU A 1 95 ? 17.595 1.316 10.078 1.00 80.62 95 GLU A O 1
ATOM 765 N N . ILE A 1 96 ? 16.265 3.103 9.749 1.00 81.62 96 ILE A N 1
ATOM 766 C CA . ILE A 1 96 ? 16.274 3.557 11.148 1.00 81.62 96 ILE A CA 1
ATOM 767 C C . ILE A 1 96 ? 15.081 3.002 11.933 1.00 81.62 96 ILE A C 1
ATOM 769 O O . ILE A 1 96 ? 15.225 2.665 13.111 1.00 81.62 96 ILE A O 1
ATOM 773 N N . SER A 1 97 ? 13.901 2.913 11.314 1.00 80.12 97 SER A N 1
ATOM 774 C CA . SER A 1 97 ? 12.671 2.609 12.045 1.00 80.12 97 SER A CA 1
ATOM 775 C C . SER A 1 97 ? 12.652 1.191 12.615 1.00 80.12 97 SER A C 1
ATOM 777 O O . SER A 1 97 ? 13.208 0.236 12.064 1.00 80.12 97 SER A O 1
ATOM 779 N N . ASN A 1 98 ? 11.972 1.060 13.754 1.00 84.62 98 ASN A N 1
ATOM 780 C CA . ASN A 1 98 ? 11.636 -0.233 14.319 1.00 84.62 98 ASN A CA 1
ATOM 781 C C . ASN A 1 98 ? 10.310 -0.712 13.701 1.00 84.62 98 ASN A C 1
ATOM 783 O O . ASN A 1 98 ? 9.265 -0.170 14.062 1.00 84.62 98 ASN A O 1
ATOM 787 N N . PRO A 1 99 ? 10.301 -1.762 12.865 1.00 80.12 99 PRO A N 1
ATOM 788 C CA . PRO A 1 99 ? 9.077 -2.259 12.227 1.00 80.12 99 PRO A CA 1
ATOM 789 C C . PRO A 1 99 ? 8.029 -2.782 13.223 1.00 80.12 99 PRO A C 1
ATOM 791 O O . PRO A 1 99 ? 6.848 -2.939 12.891 1.00 80.12 99 PRO A O 1
ATOM 794 N N . ASN A 1 100 ? 8.435 -3.061 14.466 1.00 84.06 100 ASN A N 1
ATOM 795 C CA . ASN A 1 100 ? 7.563 -3.531 15.541 1.00 84.06 100 ASN A CA 1
ATOM 796 C C . ASN A 1 100 ? 6.880 -2.409 16.332 1.00 84.06 100 ASN A C 1
ATOM 798 O O . ASN A 1 100 ? 6.019 -2.717 17.165 1.00 84.06 100 ASN A O 1
ATOM 802 N N . LYS A 1 101 ? 7.220 -1.144 16.059 1.00 89.19 101 LYS A N 1
ATOM 803 C CA . LYS A 1 101 ? 6.578 0.048 16.624 1.00 89.19 101 LYS A CA 1
ATOM 804 C C . LYS A 1 101 ? 5.977 0.875 15.485 1.00 89.19 101 LYS A C 1
ATOM 806 O O . LYS A 1 101 ? 6.602 1.051 14.449 1.00 89.19 101 LYS A O 1
ATOM 811 N N . ILE A 1 102 ? 4.766 1.388 15.678 1.00 91.00 102 ILE A N 1
ATOM 812 C CA . ILE A 1 102 ? 4.171 2.330 14.726 1.00 91.00 102 ILE A CA 1
ATOM 813 C C . ILE A 1 102 ? 4.928 3.665 14.841 1.00 91.00 102 ILE A C 1
ATOM 815 O O . ILE A 1 102 ? 5.001 4.189 15.958 1.00 91.00 102 ILE A O 1
ATOM 819 N N . PRO A 1 103 ? 5.472 4.227 13.744 1.00 92.06 103 PRO A N 1
ATOM 820 C CA . PRO A 1 103 ? 6.140 5.532 13.760 1.00 92.06 103 PRO A CA 1
ATOM 821 C C . PRO A 1 103 ? 5.246 6.625 14.347 1.00 92.06 103 PRO A C 1
ATOM 823 O O . PRO A 1 103 ? 4.029 6.589 14.161 1.00 92.06 103 PRO A O 1
ATOM 826 N N . GLU A 1 104 ? 5.813 7.579 15.080 1.00 90.81 104 GLU A N 1
ATOM 827 C CA . GLU A 1 104 ? 5.063 8.638 15.784 1.00 90.81 104 GLU A CA 1
ATOM 828 C C . GLU A 1 104 ? 4.440 9.645 14.806 1.00 90.81 104 GLU A C 1
ATOM 830 O O . GLU A 1 104 ? 3.395 10.232 15.077 1.00 90.81 104 GLU A O 1
ATOM 835 N N . GLU A 1 105 ? 5.009 9.735 13.611 1.00 90.56 105 GLU A N 1
ATOM 836 C CA . GLU A 1 105 ? 4.615 10.615 12.517 1.00 90.56 105 GLU A CA 1
ATOM 837 C C . GLU A 1 105 ? 3.292 10.193 11.854 1.00 90.56 105 GLU A C 1
ATOM 839 O O . GLU A 1 105 ? 2.638 10.998 11.189 1.00 90.56 105 GLU A O 1
ATOM 844 N N . ILE A 1 106 ? 2.859 8.940 12.035 1.00 91.94 106 ILE A N 1
ATOM 845 C CA . ILE A 1 106 ? 1.587 8.453 11.488 1.00 91.94 106 ILE A CA 1
ATOM 846 C C . ILE A 1 106 ? 0.404 9.074 12.255 1.00 91.94 106 ILE A C 1
ATOM 848 O O . ILE A 1 106 ? 0.291 8.905 13.465 1.00 91.94 106 ILE A O 1
ATOM 852 N N . PRO A 1 107 ? -0.570 9.738 11.615 1.00 93.19 107 PRO A N 1
ATOM 853 C CA . PRO A 1 107 ? -1.696 10.304 12.358 1.00 93.19 107 PRO A CA 1
ATOM 854 C C . PRO A 1 107 ? -2.555 9.215 13.024 1.00 93.19 107 PRO A C 1
ATOM 856 O O . PRO A 1 107 ? -2.984 8.268 12.365 1.00 93.19 107 PRO A O 1
ATOM 859 N N . ARG A 1 108 ? -2.880 9.357 14.314 1.00 94.12 108 ARG A N 1
ATOM 860 C CA . ARG A 1 108 ? -3.775 8.435 15.048 1.00 94.12 108 ARG A CA 1
ATOM 861 C C . ARG A 1 108 ? -5.231 8.834 14.807 1.00 94.12 108 ARG A C 1
ATOM 863 O O . ARG A 1 108 ? -5.844 9.530 15.608 1.00 94.12 108 ARG A O 1
ATOM 870 N N . SER A 1 109 ? -5.778 8.461 13.651 1.00 94.31 109 SER A N 1
ATOM 871 C CA . SER A 1 109 ? -7.113 8.909 13.232 1.00 94.31 109 SER 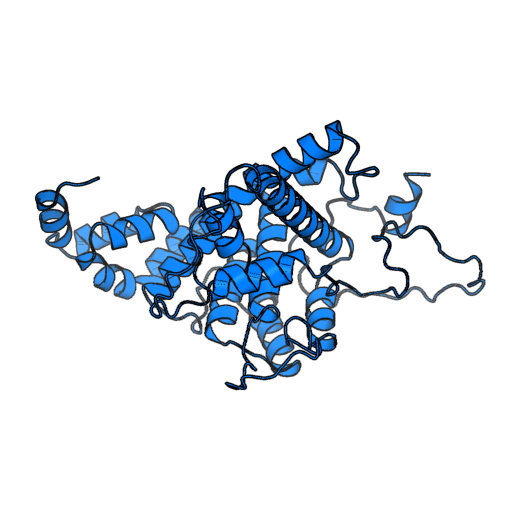A CA 1
ATOM 872 C C . SER A 1 109 ? -7.922 7.816 12.537 1.00 94.31 109 SER A C 1
ATOM 874 O O . SER A 1 109 ? -7.361 6.894 11.944 1.00 94.31 109 SER A O 1
ATOM 876 N N . LEU A 1 110 ? -9.254 7.961 12.528 1.00 93.25 110 LEU A N 1
ATOM 877 C CA . LEU A 1 110 ? -10.143 7.102 11.732 1.00 93.25 110 LEU A CA 1
ATOM 878 C C . LEU A 1 110 ? -9.756 7.113 10.246 1.00 93.25 110 LEU A C 1
ATOM 880 O O . LEU A 1 110 ? -9.777 6.070 9.604 1.00 93.25 110 LEU A O 1
ATOM 884 N N . ARG A 1 111 ? -9.352 8.274 9.715 1.00 91.69 111 ARG A N 1
ATOM 885 C CA . ARG A 1 111 ? -8.911 8.420 8.320 1.00 91.69 111 ARG A CA 1
ATOM 886 C C . ARG A 1 111 ? -7.678 7.565 8.026 1.00 91.69 111 ARG A C 1
ATOM 888 O O . ARG A 1 111 ? -7.578 6.993 6.945 1.00 91.69 111 ARG A O 1
ATOM 895 N N . THR A 1 112 ? -6.765 7.456 8.984 1.00 94.88 112 THR A N 1
ATOM 896 C CA . THR A 1 112 ? -5.583 6.598 8.877 1.00 94.88 112 THR A CA 1
ATOM 897 C C . THR A 1 112 ? -5.976 5.126 8.836 1.00 94.88 112 THR A C 1
ATOM 899 O O . THR A 1 112 ? -5.516 4.401 7.959 1.00 94.88 112 THR A O 1
ATOM 902 N N . ILE A 1 113 ? -6.869 4.693 9.735 1.00 95.56 113 ILE A N 1
ATOM 903 C CA . ILE A 1 113 ? -7.365 3.306 9.776 1.00 95.56 113 ILE A CA 1
ATOM 904 C C . ILE A 1 113 ? -8.106 2.964 8.481 1.00 95.56 113 ILE A C 1
ATOM 906 O O . ILE A 1 113 ? -7.857 1.918 7.887 1.00 95.56 113 ILE A O 1
ATOM 910 N N . GLU A 1 114 ? -8.973 3.862 8.011 1.00 95.19 114 GLU A N 1
ATOM 911 C CA . GLU A 1 114 ? -9.663 3.741 6.726 1.00 95.19 114 GLU A CA 1
ATOM 912 C C . GLU A 1 114 ? -8.673 3.567 5.576 1.00 95.19 114 GLU A C 1
ATOM 914 O O . GLU A 1 114 ? -8.847 2.698 4.721 1.00 95.19 114 GLU A O 1
ATOM 919 N N . TYR A 1 115 ? -7.634 4.398 5.540 1.00 94.75 115 TYR A N 1
ATOM 920 C CA . TYR A 1 115 ? -6.663 4.366 4.460 1.00 94.75 115 TYR A CA 1
ATOM 921 C C . TYR A 1 115 ? -5.817 3.086 4.492 1.00 94.75 115 TYR A C 1
ATOM 923 O O . TYR A 1 115 ? -5.711 2.411 3.469 1.00 94.75 115 TYR A O 1
ATOM 931 N N . MET A 1 116 ? -5.327 2.679 5.668 1.00 96.69 116 MET A N 1
ATOM 932 C CA . MET A 1 116 ? -4.659 1.385 5.857 1.00 96.69 116 MET A CA 1
ATOM 933 C C . MET A 1 116 ? -5.558 0.222 5.419 1.00 96.69 116 MET A C 1
ATOM 935 O O . MET A 1 116 ? -5.115 -0.647 4.673 1.00 96.69 116 MET A O 1
ATOM 939 N N . ALA A 1 117 ? -6.833 0.221 5.824 1.00 96.44 117 ALA A N 1
ATOM 940 C CA . ALA A 1 117 ? -7.800 -0.801 5.429 1.00 96.44 117 ALA A CA 1
ATOM 941 C C . ALA A 1 117 ? -7.958 -0.886 3.905 1.00 96.44 117 ALA A C 1
ATOM 943 O O . ALA A 1 117 ? -7.994 -1.987 3.357 1.00 96.44 117 ALA A O 1
ATOM 944 N N . LYS A 1 118 ? -8.028 0.259 3.216 1.00 94.50 118 LYS A N 1
ATOM 945 C CA . LYS A 1 118 ? -8.147 0.311 1.752 1.00 94.50 118 LYS A CA 1
ATOM 946 C C . LYS A 1 118 ? -6.891 -0.191 1.046 1.00 94.50 118 LYS A C 1
ATOM 948 O O . LYS A 1 118 ? -7.021 -0.964 0.102 1.00 94.50 118 LYS A O 1
ATOM 953 N N . VAL A 1 119 ? -5.703 0.210 1.503 1.00 96.31 119 VAL A N 1
ATOM 954 C CA . VAL A 1 119 ? -4.426 -0.279 0.953 1.00 96.31 119 VAL A CA 1
ATOM 955 C C . VAL A 1 119 ? -4.323 -1.790 1.125 1.00 96.31 119 VAL A C 1
ATOM 957 O O . VAL A 1 119 ? -4.087 -2.493 0.149 1.00 96.31 119 VAL A O 1
ATOM 960 N N . LEU A 1 120 ? -4.578 -2.303 2.330 1.00 96.81 120 LEU A N 1
ATOM 961 C CA . LEU A 1 120 ? -4.493 -3.736 2.615 1.00 96.81 120 LEU A CA 1
ATOM 962 C C . LEU A 1 120 ? -5.507 -4.554 1.816 1.00 96.81 120 LEU A C 1
ATOM 964 O O . LEU A 1 120 ? -5.136 -5.554 1.210 1.00 96.81 120 LEU A O 1
ATOM 968 N N . ALA A 1 121 ? -6.757 -4.095 1.736 1.00 94.31 121 ALA A N 1
ATOM 969 C CA . ALA A 1 121 ? -7.769 -4.755 0.918 1.00 94.31 121 ALA A CA 1
ATOM 970 C C . ALA A 1 121 ? -7.391 -4.769 -0.574 1.00 94.31 121 ALA A C 1
ATOM 972 O O . ALA A 1 121 ? -7.606 -5.776 -1.246 1.00 94.31 121 ALA A O 1
ATOM 973 N N . ALA A 1 122 ? -6.814 -3.678 -1.090 1.00 93.19 122 ALA A N 1
ATOM 974 C CA . ALA A 1 122 ? -6.365 -3.609 -2.477 1.00 93.19 122 ALA A CA 1
ATOM 975 C C . ALA A 1 122 ? -5.163 -4.530 -2.735 1.00 93.19 122 ALA A C 1
ATOM 977 O O . ALA A 1 122 ? -5.158 -5.259 -3.724 1.00 93.19 122 ALA A O 1
ATOM 978 N N . VAL A 1 123 ? -4.180 -4.552 -1.831 1.00 95.69 123 VAL A N 1
ATOM 979 C CA . VAL A 1 123 ? -3.026 -5.460 -1.912 1.00 95.69 123 VAL A CA 1
ATOM 980 C C . VAL A 1 123 ? -3.480 -6.920 -1.887 1.00 95.69 123 VAL A C 1
ATOM 982 O O . VAL A 1 123 ? -3.041 -7.703 -2.725 1.00 95.69 123 VAL A O 1
ATOM 985 N N . ASP A 1 124 ? -4.394 -7.294 -0.990 1.00 93.56 124 ASP A N 1
ATOM 986 C CA . ASP A 1 124 ? -4.921 -8.661 -0.930 1.00 93.56 124 ASP A CA 1
ATOM 987 C C . ASP A 1 124 ? -5.680 -9.042 -2.204 1.00 93.56 124 ASP A C 1
ATOM 989 O O . ASP A 1 124 ? -5.440 -10.117 -2.767 1.00 93.56 124 ASP A O 1
ATOM 993 N N . HIS A 1 125 ? -6.533 -8.143 -2.701 1.00 91.50 125 HIS A N 1
ATOM 994 C CA . HIS A 1 125 ? -7.260 -8.333 -3.951 1.00 91.50 125 HIS A CA 1
ATOM 995 C C . HIS A 1 125 ? -6.304 -8.563 -5.131 1.00 91.50 125 HIS A C 1
ATOM 997 O O . HIS A 1 125 ? -6.381 -9.598 -5.796 1.00 91.50 125 HIS A O 1
ATOM 1003 N N . PHE A 1 126 ? -5.347 -7.658 -5.349 1.00 91.62 126 PHE A N 1
ATOM 1004 C CA . PHE A 1 126 ? -4.409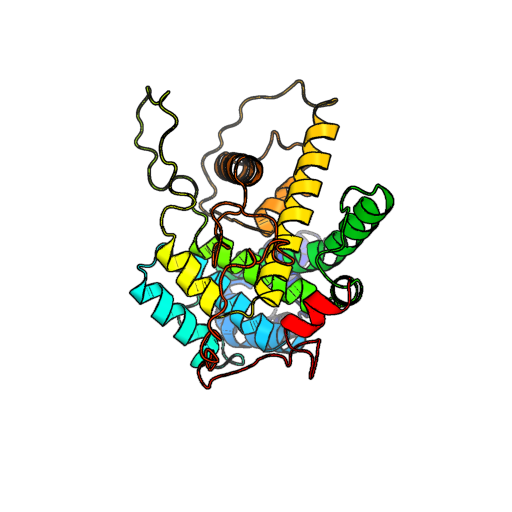 -7.763 -6.469 1.00 91.62 126 PHE A CA 1
ATOM 1005 C C . PHE A 1 126 ? -3.388 -8.886 -6.304 1.00 91.62 126 PHE A C 1
ATOM 1007 O O . PHE A 1 126 ? -2.976 -9.476 -7.297 1.00 91.62 126 PHE A O 1
ATOM 1014 N N . SER A 1 127 ? -3.045 -9.276 -5.075 1.00 93.44 127 SER A N 1
ATOM 1015 C CA . SER A 1 127 ? -2.183 -10.443 -4.852 1.00 93.44 127 SER A CA 1
ATOM 1016 C C . SER A 1 127 ? -2.808 -11.759 -5.324 1.00 93.44 127 SER A C 1
ATOM 1018 O O . SER A 1 127 ? -2.089 -12.727 -5.568 1.00 93.44 127 SER A O 1
ATOM 1020 N N . THR A 1 128 ? -4.136 -11.788 -5.465 1.00 90.69 128 THR A N 1
ATOM 1021 C CA . THR A 1 128 ? -4.882 -12.920 -6.028 1.00 90.69 128 THR A CA 1
ATOM 1022 C C . THR A 1 128 ? -5.153 -12.711 -7.517 1.00 90.69 128 THR A C 1
ATOM 1024 O O . THR A 1 128 ? -4.936 -13.622 -8.306 1.00 90.69 128 THR A O 1
ATOM 1027 N N . LEU A 1 129 ? -5.550 -11.497 -7.909 1.00 87.62 129 LEU A N 1
ATOM 1028 C CA . LEU A 1 129 ? -5.955 -11.189 -9.280 1.00 87.62 129 LEU A CA 1
ATOM 1029 C C . LEU A 1 129 ? -4.778 -11.121 -10.271 1.00 87.62 129 LEU A C 1
ATOM 1031 O O . LEU A 1 129 ? -4.909 -11.565 -11.409 1.00 87.62 129 LEU A O 1
ATOM 1035 N N . CYS A 1 130 ? -3.620 -10.580 -9.880 1.00 87.81 130 CYS A N 1
ATOM 1036 C CA . CYS A 1 130 ? -2.498 -10.405 -10.808 1.00 87.81 130 CYS A CA 1
ATOM 1037 C C . CYS A 1 130 ? -1.984 -11.737 -11.403 1.00 87.81 130 CYS A C 1
ATOM 1039 O O . CYS A 1 130 ? -1.806 -11.785 -12.619 1.00 87.81 130 CYS A O 1
ATOM 1041 N N . PRO A 1 131 ? -1.809 -12.832 -10.630 1.00 85.94 131 PRO A N 1
ATOM 1042 C CA . PRO A 1 131 ? -1.507 -14.153 -11.193 1.00 85.94 131 PRO A CA 1
ATOM 1043 C C . PRO A 1 131 ? -2.550 -14.673 -12.189 1.00 85.94 131 PRO A C 1
ATOM 1045 O O . PRO A 1 131 ? -2.184 -15.302 -13.181 1.00 85.94 131 PRO A O 1
ATOM 1048 N N . GLU A 1 132 ? -3.838 -14.418 -11.940 1.00 84.06 132 GLU A N 1
ATOM 1049 C CA . GLU A 1 132 ? -4.930 -14.843 -12.826 1.00 84.06 132 GLU A CA 1
ATOM 1050 C C . GLU A 1 132 ? -4.869 -14.100 -14.164 1.00 84.06 132 GLU A C 1
ATOM 1052 O O . GLU A 1 132 ? -4.901 -14.732 -15.223 1.00 84.06 132 GLU A O 1
ATOM 1057 N N . ILE A 1 133 ? -4.696 -12.773 -14.122 1.00 79.69 133 ILE A N 1
ATOM 1058 C CA . ILE A 1 133 ? -4.510 -11.947 -15.324 1.00 79.69 133 ILE A CA 1
ATOM 1059 C C . ILE A 1 133 ? -3.264 -12.406 -16.081 1.00 79.69 133 ILE A C 1
ATOM 1061 O O . ILE A 1 133 ? -3.324 -12.624 -17.288 1.00 79.69 133 ILE A O 1
ATOM 1065 N N . TRP A 1 134 ? -2.145 -12.592 -15.378 1.00 75.50 134 TRP A N 1
ATOM 1066 C CA . TRP A 1 134 ? -0.893 -13.032 -15.984 1.00 75.50 134 TRP A CA 1
ATOM 1067 C C . TRP A 1 134 ? -1.043 -14.374 -16.705 1.00 75.50 134 TRP A C 1
ATOM 1069 O O . TRP A 1 134 ? -0.628 -14.514 -17.856 1.00 75.50 134 TRP A O 1
ATOM 1079 N N . SER A 1 135 ? -1.686 -15.347 -16.052 1.00 76.50 135 SER A N 1
ATOM 1080 C CA . SER A 1 135 ? -1.990 -16.647 -16.652 1.00 76.50 135 SER A CA 1
ATOM 1081 C C . SER A 1 135 ? -2.840 -16.493 -17.912 1.00 76.50 135 SER A C 1
ATOM 1083 O O . SER A 1 135 ? -2.546 -17.127 -18.923 1.00 76.50 135 SER A O 1
ATOM 1085 N N . TRP A 1 136 ? -3.873 -15.650 -17.871 1.00 70.75 136 TRP A N 1
ATOM 1086 C CA . TRP A 1 136 ? -4.736 -15.409 -19.023 1.00 70.75 136 TRP A CA 1
ATOM 1087 C C . TRP A 1 136 ? -3.962 -14.798 -20.198 1.00 70.75 136 TRP A C 1
ATOM 1089 O O . TRP A 1 136 ? -4.016 -15.319 -21.310 1.00 70.75 136 TRP A O 1
ATOM 1099 N N . CYS A 1 137 ? -3.168 -13.759 -19.954 1.00 67.56 137 CYS A N 1
ATOM 1100 C CA . CYS A 1 137 ? -2.358 -13.121 -20.990 1.00 67.56 137 CYS A CA 1
ATOM 1101 C C . CYS A 1 137 ? -1.290 -14.051 -21.578 1.00 67.56 137 CYS A C 1
ATOM 1103 O O . CYS A 1 137 ? -1.031 -14.001 -22.782 1.00 67.56 137 CYS A O 1
ATOM 1105 N N . GLY A 1 138 ? -0.691 -14.911 -20.746 1.00 60.22 138 GLY A N 1
ATOM 1106 C CA . GLY A 1 138 ? 0.235 -15.952 -21.190 1.00 60.22 138 GLY A CA 1
ATOM 1107 C C . GLY A 1 138 ? -0.433 -16.959 -22.131 1.00 60.22 138 GLY A C 1
ATOM 1108 O O . GLY A 1 138 ? 0.160 -17.340 -23.136 1.00 60.22 138 GLY A O 1
ATOM 1109 N N . CYS A 1 139 ? -1.693 -17.331 -21.873 1.00 52.69 139 CYS A N 1
ATOM 1110 C CA . CYS A 1 139 ? -2.466 -18.205 -22.763 1.00 52.69 139 CYS A CA 1
ATOM 1111 C C . CYS A 1 139 ? -2.801 -17.562 -24.119 1.00 52.69 139 CYS A C 1
ATOM 1113 O O . CYS A 1 139 ? -2.943 -18.280 -25.105 1.00 52.69 139 CYS A O 1
ATOM 1115 N N . VAL A 1 140 ? -2.929 -16.233 -24.181 1.00 52.41 140 VAL A N 1
ATOM 1116 C CA . VAL A 1 140 ? -3.266 -15.493 -25.415 1.00 52.41 140 VAL A CA 1
ATOM 1117 C C . VAL A 1 140 ? -2.002 -15.012 -26.154 1.00 52.41 140 VAL A C 1
ATOM 1119 O O . VAL A 1 140 ? -2.093 -14.378 -27.200 1.00 52.41 140 VAL A O 1
ATOM 1122 N N . GLY A 1 141 ? -0.804 -15.316 -25.637 1.00 51.81 141 GLY A N 1
ATOM 1123 C CA . GLY A 1 141 ? 0.467 -14.891 -26.238 1.00 51.81 141 GLY A CA 1
ATOM 1124 C C . GLY A 1 141 ? 0.695 -13.376 -26.200 1.00 51.81 141 GLY A C 1
ATOM 1125 O O . GLY A 1 141 ? 1.540 -12.865 -26.930 1.00 51.81 141 GLY A O 1
ATOM 1126 N N . LEU A 1 142 ? -0.053 -12.652 -25.357 1.00 54.62 142 LEU A N 1
ATOM 1127 C CA . LEU A 1 142 ? 0.045 -11.193 -25.220 1.00 54.62 142 LEU A CA 1
ATOM 1128 C C . LEU A 1 142 ? 1.310 -10.771 -24.467 1.00 54.62 142 LEU A C 1
ATOM 1130 O O . LEU A 1 142 ? 1.822 -9.676 -24.677 1.00 54.62 142 LEU A O 1
ATOM 1134 N N . PHE A 1 143 ? 1.842 -11.664 -23.632 1.00 56.41 143 PHE A N 1
ATOM 1135 C CA . PHE A 1 143 ? 3.190 -11.558 -23.090 1.00 56.41 143 PHE A CA 1
ATOM 1136 C C . PHE A 1 143 ? 4.085 -12.530 -23.850 1.00 56.41 143 PHE A C 1
ATOM 1138 O O . PHE A 1 143 ? 4.234 -13.691 -23.475 1.00 56.41 143 PHE A O 1
ATOM 1145 N N . SER A 1 144 ? 4.663 -12.060 -24.952 1.00 45.50 144 SER A N 1
ATOM 1146 C CA . SER A 1 144 ? 5.536 -12.851 -25.827 1.00 45.50 144 SER A CA 1
ATOM 1147 C C . SER A 1 144 ? 6.857 -13.277 -25.165 1.00 45.50 144 SER A C 1
ATOM 1149 O O . SER A 1 144 ? 7.563 -14.111 -25.718 1.00 45.50 144 SER A O 1
ATOM 1151 N N . ASN A 1 145 ? 7.155 -12.780 -23.959 1.00 46.00 145 ASN A N 1
ATOM 1152 C CA . ASN A 1 145 ? 8.171 -13.313 -23.054 1.00 46.00 145 ASN A CA 1
ATOM 1153 C C . ASN A 1 145 ? 7.740 -13.080 -21.597 1.00 46.00 145 ASN A C 1
ATOM 1155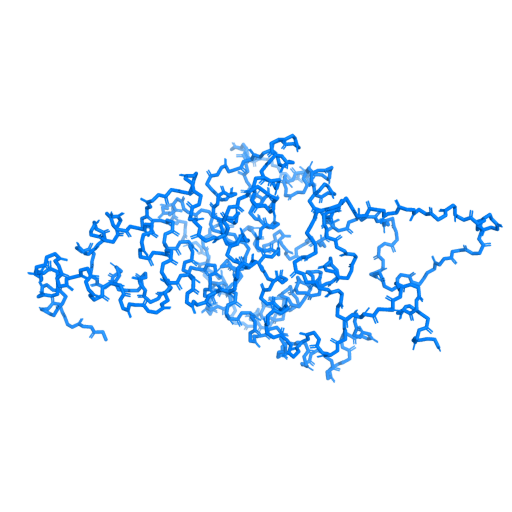 O O . ASN A 1 145 ? 7.464 -11.932 -21.235 1.00 46.00 145 ASN A O 1
ATOM 1159 N N . PRO A 1 146 ? 7.693 -14.105 -20.727 1.00 51.03 146 PRO A N 1
ATOM 1160 C CA . PRO A 1 146 ? 7.507 -13.865 -19.307 1.00 51.03 146 PRO A CA 1
ATOM 1161 C C . PRO A 1 146 ? 8.759 -13.172 -18.740 1.00 51.03 146 PRO A C 1
ATOM 1163 O O . PRO A 1 146 ? 9.762 -13.820 -18.466 1.00 51.03 146 PRO A O 1
ATOM 1166 N N . ILE A 1 147 ? 8.687 -11.845 -18.566 1.00 55.00 147 ILE A N 1
ATOM 1167 C CA . ILE A 1 147 ? 9.762 -10.981 -18.022 1.00 55.00 147 ILE A CA 1
ATOM 1168 C C . ILE A 1 147 ? 10.168 -11.411 -16.598 1.00 55.00 147 ILE A C 1
ATOM 1170 O O . ILE A 1 147 ? 11.280 -11.158 -16.146 1.00 55.00 147 ILE A O 1
ATOM 1174 N N . LEU A 1 148 ? 9.288 -12.116 -15.886 1.00 62.06 148 LEU A N 1
ATOM 1175 C CA . LEU A 1 148 ? 9.552 -12.662 -14.559 1.00 62.06 148 LEU A CA 1
ATOM 1176 C C . LEU A 1 148 ? 9.292 -14.166 -14.535 1.00 62.06 148 LEU A C 1
ATOM 1178 O O . LEU A 1 148 ? 8.373 -14.647 -15.209 1.00 62.06 148 LEU A O 1
ATOM 1182 N N . PRO A 1 149 ? 10.046 -14.927 -13.723 1.00 65.56 149 PRO A N 1
ATOM 1183 C CA . PRO A 1 149 ? 9.833 -16.359 -13.616 1.00 65.56 149 PRO A CA 1
ATOM 1184 C C . PRO A 1 149 ? 8.426 -16.655 -13.086 1.00 65.56 149 PRO A C 1
ATOM 1186 O O . PRO A 1 149 ? 7.919 -15.988 -12.184 1.00 65.56 149 PRO A O 1
ATOM 1189 N N . LEU A 1 150 ? 7.815 -17.735 -13.581 1.00 68.19 150 LEU A N 1
ATOM 1190 C CA . LEU A 1 150 ? 6.505 -18.216 -13.114 1.00 68.19 150 LEU A CA 1
ATOM 1191 C C . LEU A 1 150 ? 6.453 -18.452 -11.595 1.00 68.19 150 LEU A C 1
ATOM 1193 O O . LEU A 1 150 ? 5.378 -18.464 -11.001 1.00 68.19 150 LEU A O 1
ATOM 1197 N N . THR A 1 151 ? 7.607 -18.660 -10.959 1.00 71.19 151 THR A N 1
ATOM 1198 C CA . THR A 1 151 ? 7.735 -18.811 -9.508 1.00 71.19 151 THR A CA 1
ATOM 1199 C C . THR A 1 151 ? 7.367 -17.537 -8.748 1.00 71.19 151 THR A C 1
ATOM 1201 O O . THR A 1 151 ? 6.778 -17.650 -7.674 1.00 71.19 151 THR A O 1
ATOM 1204 N N . MET A 1 152 ? 7.617 -16.348 -9.311 1.00 77.19 152 MET A N 1
ATOM 1205 C CA . MET A 1 152 ? 7.220 -15.070 -8.707 1.00 77.19 152 MET A CA 1
ATOM 1206 C C . MET A 1 152 ? 5.696 -14.962 -8.610 1.00 77.19 152 MET A C 1
ATOM 1208 O O . MET A 1 152 ? 5.157 -14.673 -7.544 1.00 77.19 152 MET A O 1
ATOM 1212 N N . TRP A 1 153 ? 4.990 -15.334 -9.679 1.00 79.81 153 TRP A N 1
ATOM 1213 C CA . TRP A 1 153 ? 3.525 -15.324 -9.743 1.00 79.81 153 TRP A CA 1
ATOM 1214 C C . TRP A 1 153 ? 2.847 -16.363 -8.838 1.00 79.81 153 TRP A C 1
ATOM 1216 O O . TRP A 1 153 ? 1.650 -16.274 -8.575 1.00 79.81 153 TRP A O 1
ATOM 1226 N N . LYS A 1 154 ? 3.605 -17.340 -8.325 1.00 82.00 154 LYS A N 1
ATOM 1227 C CA . LYS A 1 154 ? 3.138 -18.307 -7.316 1.00 82.00 154 LYS A CA 1
ATOM 1228 C C . LYS A 1 154 ? 3.419 -17.845 -5.885 1.00 82.00 154 LYS A C 1
ATOM 1230 O O . LYS A 1 154 ? 2.828 -18.374 -4.944 1.00 82.00 154 LYS A O 1
ATOM 1235 N N . ASN A 1 155 ? 4.305 -16.868 -5.704 1.00 87.44 155 ASN A N 1
ATOM 1236 C CA . ASN A 1 155 ? 4.725 -16.388 -4.399 1.00 87.44 155 ASN A CA 1
ATOM 1237 C C . ASN A 1 155 ? 3.911 -15.155 -3.977 1.00 87.44 155 ASN A C 1
ATOM 1239 O O . ASN A 1 155 ? 4.256 -14.013 -4.285 1.00 87.44 155 ASN A O 1
ATOM 1243 N N . LYS A 1 156 ? 2.841 -15.381 -3.203 1.00 88.88 156 LYS A N 1
ATOM 1244 C CA . LYS A 1 156 ? 1.976 -14.297 -2.701 1.00 88.88 156 LYS A CA 1
ATOM 1245 C C . LYS A 1 156 ? 2.738 -13.226 -1.918 1.00 88.88 156 LYS A C 1
ATOM 1247 O O . LYS A 1 156 ? 2.377 -12.057 -2.010 1.00 88.88 156 LYS A O 1
ATOM 1252 N N . TYR A 1 157 ? 3.781 -13.595 -1.171 1.00 90.44 157 TYR A N 1
ATOM 1253 C CA . TYR A 1 157 ? 4.598 -12.628 -0.433 1.00 90.44 157 TYR A CA 1
ATOM 1254 C C . TYR A 1 157 ? 5.309 -11.658 -1.385 1.00 90.44 157 TYR A C 1
ATOM 1256 O O . TYR A 1 157 ? 5.227 -10.443 -1.217 1.00 90.44 157 TYR A O 1
ATOM 1264 N N . GLN A 1 158 ? 5.942 -12.197 -2.428 1.00 88.88 158 GLN A N 1
ATOM 1265 C CA . GLN A 1 158 ? 6.671 -11.425 -3.437 1.00 88.88 158 GLN A CA 1
ATOM 1266 C C . GLN A 1 158 ? 5.741 -10.465 -4.190 1.00 88.88 158 GLN A C 1
ATOM 1268 O O . GLN A 1 158 ? 6.063 -9.288 -4.342 1.00 88.88 158 GLN A O 1
ATOM 1273 N N . ILE A 1 159 ? 4.539 -10.926 -4.554 1.00 91.12 159 ILE A N 1
ATOM 1274 C CA . ILE A 1 159 ? 3.517 -10.080 -5.186 1.00 91.12 159 ILE A CA 1
ATOM 1275 C C . ILE A 1 159 ? 3.056 -8.969 -4.238 1.00 91.12 159 ILE A C 1
ATOM 1277 O O . ILE A 1 159 ? 3.005 -7.807 -4.636 1.00 91.12 159 ILE A O 1
ATOM 1281 N N . ARG A 1 160 ? 2.748 -9.294 -2.974 1.00 94.31 160 ARG A N 1
ATOM 1282 C CA . ARG A 1 160 ? 2.356 -8.291 -1.969 1.00 94.31 160 ARG A CA 1
ATOM 1283 C C . ARG A 1 160 ? 3.437 -7.230 -1.799 1.00 94.31 160 ARG A C 1
ATOM 1285 O O . ARG A 1 160 ? 3.120 -6.046 -1.782 1.00 94.31 160 ARG A O 1
ATOM 1292 N N . ARG A 1 161 ? 4.705 -7.636 -1.726 1.00 93.69 161 ARG A N 1
ATOM 1293 C CA . ARG A 1 161 ? 5.841 -6.715 -1.628 1.00 93.69 161 ARG A CA 1
ATOM 1294 C C . ARG A 1 161 ? 5.929 -5.775 -2.832 1.00 93.69 161 ARG A C 1
ATOM 1296 O O . ARG A 1 161 ? 6.044 -4.566 -2.639 1.00 93.69 161 ARG A O 1
ATOM 1303 N N . ALA A 1 162 ? 5.819 -6.300 -4.052 1.00 91.62 162 ALA A N 1
ATOM 1304 C CA . ALA A 1 162 ? 5.812 -5.488 -5.270 1.00 91.62 162 ALA A CA 1
ATOM 1305 C C . ALA A 1 162 ? 4.617 -4.513 -5.306 1.00 91.62 162 ALA A C 1
ATOM 1307 O O . ALA A 1 162 ? 4.780 -3.338 -5.626 1.00 91.62 162 ALA A O 1
ATOM 1308 N N . LEU A 1 163 ? 3.431 -4.964 -4.884 1.00 94.88 163 LEU A N 1
ATOM 1309 C CA . LEU A 1 163 ? 2.235 -4.126 -4.754 1.00 94.88 163 LEU A CA 1
ATOM 1310 C C . LEU A 1 163 ? 2.422 -2.997 -3.729 1.00 94.88 163 LEU A C 1
ATOM 1312 O O . LEU A 1 163 ? 2.034 -1.859 -3.990 1.00 94.88 163 LEU A O 1
ATOM 1316 N N . PHE A 1 164 ? 3.047 -3.271 -2.583 1.00 96.19 164 PHE A N 1
ATOM 1317 C CA . PHE A 1 164 ? 3.364 -2.240 -1.594 1.00 96.19 164 PHE A CA 1
ATOM 1318 C C . PHE A 1 164 ? 4.377 -1.216 -2.122 1.00 96.19 164 PHE A C 1
ATOM 1320 O O . PHE A 1 164 ? 4.170 -0.017 -1.943 1.00 96.19 164 PHE A O 1
ATOM 1327 N N . ARG A 1 165 ? 5.430 -1.651 -2.823 1.00 93.31 165 ARG A N 1
ATOM 1328 C CA . ARG A 1 165 ? 6.389 -0.743 -3.483 1.00 93.31 165 ARG A CA 1
ATOM 1329 C C . ARG A 1 165 ? 5.706 0.134 -4.524 1.00 93.31 165 ARG A C 1
ATOM 1331 O O . ARG A 1 165 ? 5.895 1.348 -4.519 1.00 93.31 165 ARG A O 1
ATOM 1338 N N . PHE A 1 166 ? 4.859 -0.467 -5.355 1.00 91.19 166 PHE A N 1
ATOM 1339 C CA . PHE A 1 166 ? 4.053 0.251 -6.335 1.00 91.19 166 PHE A CA 1
ATOM 1340 C C . PHE A 1 166 ? 3.125 1.283 -5.675 1.00 91.19 166 PHE A C 1
ATOM 1342 O O . PHE A 1 166 ? 3.055 2.429 -6.122 1.00 91.19 166 PHE A O 1
ATOM 1349 N N . GLN A 1 167 ? 2.445 0.918 -4.583 1.00 94.06 167 GLN A N 1
ATOM 1350 C CA . GLN A 1 167 ? 1.608 1.858 -3.836 1.00 94.06 167 GLN A CA 1
ATOM 1351 C C . GLN A 1 167 ? 2.433 3.005 -3.244 1.00 94.06 167 GLN A C 1
ATOM 1353 O O . GLN A 1 167 ? 2.012 4.155 -3.334 1.00 94.06 167 GLN A O 1
ATOM 1358 N N . LEU A 1 168 ? 3.594 2.711 -2.652 1.00 93.50 168 LEU A N 1
ATOM 1359 C CA . LEU A 1 168 ? 4.478 3.731 -2.089 1.00 93.50 168 LEU A CA 1
ATOM 1360 C C . LEU A 1 168 ? 4.948 4.707 -3.167 1.00 93.50 168 LEU A C 1
ATOM 1362 O O . LEU A 1 168 ? 4.857 5.916 -2.973 1.00 93.50 168 LEU A O 1
ATOM 1366 N N . TYR A 1 169 ? 5.360 4.187 -4.323 1.00 89.06 169 TYR A N 1
ATOM 1367 C CA . TYR A 1 169 ? 5.702 5.005 -5.480 1.00 89.06 169 TYR A CA 1
ATOM 1368 C C . TYR A 1 169 ? 4.539 5.929 -5.878 1.00 89.06 169 TYR A C 1
ATOM 1370 O O . TYR A 1 169 ? 4.734 7.128 -6.078 1.00 89.06 169 TYR A O 1
ATOM 1378 N N . CYS A 1 170 ? 3.307 5.409 -5.918 1.00 86.75 170 CYS A N 1
ATOM 1379 C CA . CYS A 1 170 ? 2.132 6.223 -6.226 1.00 86.75 170 CYS A CA 1
ATOM 1380 C C . CYS A 1 170 ? 1.891 7.347 -5.211 1.00 86.75 170 CYS A C 1
ATOM 1382 O O . CYS A 1 170 ? 1.515 8.445 -5.615 1.00 86.75 170 CYS A O 1
ATOM 1384 N N . GLU A 1 171 ? 2.097 7.106 -3.917 1.00 88.25 171 GLU A N 1
ATOM 1385 C CA . GLU A 1 171 ? 1.919 8.151 -2.900 1.00 88.25 171 GLU A CA 1
ATOM 1386 C C . GLU A 1 171 ? 2.998 9.235 -2.969 1.00 88.25 171 GLU A C 1
ATOM 1388 O O . GLU A 1 171 ? 2.700 10.416 -2.772 1.00 88.25 171 GLU A O 1
ATOM 1393 N N . LEU A 1 172 ? 4.234 8.846 -3.283 1.00 87.12 172 LEU A N 1
ATOM 1394 C CA . LEU A 1 172 ? 5.360 9.770 -3.370 1.00 87.12 172 LEU A CA 1
ATOM 1395 C C . LEU A 1 172 ? 5.287 10.645 -4.627 1.00 87.12 172 LEU A C 1
ATOM 1397 O O . LEU A 1 172 ? 5.476 11.860 -4.534 1.00 87.12 172 LEU A O 1
ATOM 1401 N N . PHE A 1 173 ? 4.968 10.051 -5.780 1.00 81.25 173 PHE A N 1
ATOM 1402 C CA . PHE A 1 173 ? 5.182 10.704 -7.075 1.00 81.25 173 PHE A CA 1
ATOM 1403 C C . PHE A 1 173 ? 3.905 10.987 -7.867 1.00 81.25 173 PHE A C 1
ATOM 1405 O O . PHE A 1 173 ? 3.870 11.954 -8.620 1.00 81.25 173 PHE A O 1
ATOM 1412 N N . HIS A 1 174 ? 2.817 10.234 -7.677 1.00 73.12 174 HIS A N 1
ATOM 1413 C CA . HIS A 1 174 ? 1.609 10.437 -8.481 1.00 73.12 174 HIS A CA 1
ATOM 1414 C C . HIS A 1 174 ? 0.650 11.422 -7.820 1.00 73.12 174 HIS A C 1
ATOM 1416 O O . HIS A 1 174 ? -0.161 11.065 -6.955 1.00 73.12 174 HIS A O 1
ATOM 1422 N N . LYS A 1 175 ? 0.696 12.690 -8.250 1.00 66.19 175 LYS A N 1
ATOM 1423 C CA . LYS A 1 175 ? -0.247 13.718 -7.793 1.00 66.19 175 LYS A CA 1
ATOM 1424 C C . LYS A 1 175 ? -1.047 14.365 -8.910 1.00 66.19 175 LYS A C 1
ATOM 1426 O O . LYS A 1 175 ? -0.553 15.293 -9.535 1.00 66.19 175 LYS A O 1
ATOM 1431 N N . PRO A 1 176 ? -2.321 13.971 -9.116 1.00 51.00 176 PRO A N 1
ATOM 1432 C CA . PRO A 1 176 ? -3.162 14.734 -10.018 1.00 51.00 176 PRO A CA 1
ATOM 1433 C C . PRO A 1 176 ? -3.487 16.100 -9.402 1.00 51.00 176 PRO A C 1
ATOM 1435 O O . PRO A 1 176 ? -4.032 16.177 -8.298 1.00 51.00 176 PRO A O 1
ATOM 1438 N N . GLY A 1 177 ? -3.184 17.161 -10.152 1.00 51.19 177 GLY A N 1
ATOM 1439 C CA . GLY A 1 177 ? -3.841 18.461 -10.020 1.00 51.19 177 GLY A CA 1
ATOM 1440 C C . GLY A 1 177 ? -3.343 19.399 -8.921 1.00 51.19 177 GLY A C 1
ATOM 1441 O O . GLY A 1 177 ? -4.167 20.136 -8.386 1.00 51.19 177 GLY A O 1
ATOM 1442 N N . GLN A 1 178 ? -2.049 19.418 -8.574 1.00 47.06 178 GLN A N 1
ATOM 1443 C CA . GLN A 1 178 ? -1.536 20.517 -7.734 1.00 47.06 178 GLN A CA 1
ATOM 1444 C C . GLN A 1 178 ? -1.407 21.855 -8.486 1.00 47.06 178 GLN A C 1
ATOM 1446 O O . GLN A 1 178 ? -1.447 22.884 -7.826 1.00 47.06 178 GLN A O 1
ATOM 1451 N N . ASP A 1 179 ? -1.431 21.853 -9.825 1.00 42.81 179 ASP A N 1
ATOM 1452 C CA . ASP A 1 179 ? -1.390 23.070 -10.649 1.00 42.81 179 ASP A CA 1
ATOM 1453 C C . ASP A 1 179 ? -2.496 23.092 -11.716 1.00 42.81 179 ASP A C 1
ATOM 1455 O O . ASP A 1 179 ? -2.233 23.105 -12.916 1.00 42.81 179 ASP A O 1
ATOM 1459 N N . ILE A 1 180 ? -3.767 23.102 -11.299 1.00 43.62 180 ILE A N 1
ATOM 1460 C CA . ILE A 1 180 ? -4.855 23.544 -12.190 1.00 43.62 180 ILE A CA 1
ATOM 1461 C C . ILE A 1 180 ? -5.259 24.958 -11.765 1.00 43.62 180 ILE A C 1
ATOM 1463 O O . ILE A 1 180 ? -6.194 25.106 -10.978 1.00 43.62 180 ILE A O 1
ATOM 1467 N N . PRO A 1 181 ? -4.567 26.023 -12.213 1.00 39.72 181 PRO A N 1
ATOM 1468 C CA . PRO A 1 181 ? -5.135 27.353 -12.078 1.00 39.72 181 PRO A CA 1
ATOM 1469 C C . PRO A 1 181 ? -6.452 27.383 -12.864 1.00 39.72 181 PRO A C 1
ATOM 1471 O O . PRO A 1 181 ? -6.499 26.910 -13.999 1.00 39.72 181 PRO A O 1
ATOM 1474 N N . ASP A 1 182 ? -7.507 27.934 -12.258 1.00 44.19 182 ASP A N 1
ATOM 1475 C CA . ASP A 1 182 ? -8.855 28.119 -12.817 1.00 44.19 182 ASP A CA 1
ATOM 1476 C C . ASP A 1 182 ? -8.850 28.974 -14.107 1.00 44.19 182 ASP A C 1
ATOM 1478 O O . ASP A 1 182 ? -9.340 30.106 -14.129 1.00 44.19 182 ASP A O 1
ATOM 1482 N N . ARG A 1 183 ? -8.268 28.487 -15.210 1.00 42.19 183 ARG A N 1
ATOM 1483 C CA . ARG A 1 183 ? -8.225 29.205 -16.489 1.00 42.19 183 ARG A CA 1
ATOM 1484 C C . ARG A 1 183 ? -9.059 28.494 -17.557 1.00 42.19 183 ARG A C 1
ATOM 1486 O O . ARG A 1 183 ? -8.834 27.313 -17.802 1.00 42.19 183 ARG A O 1
ATOM 1493 N N . PRO A 1 184 ? -9.973 29.199 -18.261 1.00 44.62 184 PRO A N 1
ATOM 1494 C CA . PRO A 1 184 ? -10.902 28.573 -19.209 1.00 44.62 184 PRO A CA 1
ATOM 1495 C C . PRO A 1 184 ? -10.290 28.225 -20.576 1.00 44.62 184 PRO A C 1
ATOM 1497 O O . PRO A 1 184 ? -11.016 27.803 -21.469 1.00 44.62 184 PRO A O 1
ATOM 1500 N N . TYR A 1 185 ? -8.984 28.421 -20.775 1.00 43.50 185 TYR A N 1
ATOM 1501 C CA . TYR A 1 185 ? -8.339 28.291 -22.082 1.00 43.50 185 TYR A CA 1
ATOM 1502 C C . TYR A 1 185 ? -6.961 27.639 -21.946 1.00 43.50 185 TYR A C 1
ATOM 1504 O O . TYR A 1 185 ? -5.939 28.319 -21.951 1.00 43.50 185 TYR A O 1
ATOM 1512 N N . ALA A 1 186 ? -6.928 26.315 -21.815 1.00 39.50 186 ALA A N 1
ATOM 1513 C CA . ALA A 1 186 ? -5.699 25.530 -21.893 1.00 39.50 186 ALA A CA 1
ATOM 1514 C C . ALA A 1 186 ? -5.905 24.370 -22.877 1.00 39.50 186 ALA A C 1
ATOM 1516 O O . ALA A 1 186 ? -6.147 23.232 -22.492 1.00 39.50 186 ALA A O 1
ATOM 1517 N N . HIS A 1 187 ? -5.846 24.683 -24.173 1.00 40.28 187 HIS A N 1
ATOM 1518 C CA . HIS A 1 187 ? -5.758 23.688 -25.250 1.00 40.28 187 HIS A CA 1
ATOM 1519 C C . HIS A 1 187 ? -4.307 23.389 -25.664 1.00 40.28 187 HIS A C 1
ATOM 1521 O O . HIS A 1 187 ? -4.067 22.716 -26.662 1.00 40.28 187 HIS A O 1
ATOM 1527 N N . THR A 1 188 ? -3.322 23.839 -24.891 1.00 40.81 188 THR A N 1
ATOM 1528 C CA . THR A 1 188 ? -1.919 23.461 -25.069 1.00 40.81 188 THR A CA 1
ATOM 1529 C C . THR A 1 188 ? -1.548 22.399 -24.042 1.00 40.81 188 THR A C 1
ATOM 1531 O O . THR A 1 188 ? -1.413 22.670 -22.855 1.00 40.81 188 THR A O 1
ATOM 1534 N N . TYR A 1 189 ? -1.445 21.172 -24.546 1.00 40.28 189 TYR A N 1
ATOM 1535 C CA . TYR A 1 189 ? -1.079 19.913 -23.896 1.00 40.28 189 TYR A CA 1
ATOM 1536 C C . TYR A 1 189 ? 0.336 19.916 -23.302 1.00 40.28 189 TYR A C 1
ATOM 1538 O O . TYR A 1 189 ? 1.204 19.158 -23.738 1.00 40.28 189 TYR A O 1
ATOM 1546 N N . SER A 1 190 ? 0.607 20.758 -22.312 1.00 40.50 190 SER A N 1
ATOM 1547 C CA . SER A 1 190 ? 1.951 20.858 -21.767 1.00 40.50 190 SER A CA 1
ATOM 1548 C C . SER A 1 190 ? 1.931 20.831 -20.228 1.00 40.50 190 SER A C 1
ATOM 1550 O O . SER A 1 190 ? 1.440 21.741 -19.575 1.00 40.50 190 SER A O 1
ATOM 1552 N N . HIS A 1 191 ? 2.485 19.739 -19.679 1.00 42.78 191 HIS A N 1
ATOM 1553 C CA . HIS A 1 191 ? 3.037 19.614 -18.314 1.00 42.78 191 HIS A CA 1
ATOM 1554 C C . HIS A 1 191 ? 2.046 19.484 -17.138 1.00 42.78 191 HIS A C 1
ATOM 1556 O O . HIS A 1 191 ? 2.027 20.288 -16.216 1.00 42.78 191 HIS A O 1
ATOM 1562 N N . TRP A 1 192 ? 1.226 18.431 -17.120 1.00 45.34 192 TRP A N 1
ATOM 1563 C CA . TRP A 1 192 ? 0.569 18.023 -15.873 1.00 45.34 192 TRP A CA 1
ATOM 1564 C C . TRP A 1 192 ? 1.606 17.301 -15.002 1.00 45.34 192 TRP A C 1
ATOM 1566 O O . TRP A 1 192 ? 2.077 16.243 -15.422 1.00 45.34 192 TRP A O 1
ATOM 1576 N N . GLY A 1 193 ? 1.945 17.865 -13.834 1.00 48.88 193 GLY A N 1
ATOM 1577 C CA . GLY A 1 193 ? 3.010 17.456 -12.896 1.00 48.88 193 GLY A CA 1
ATOM 1578 C C . GLY A 1 193 ? 2.904 16.072 -12.246 1.00 48.88 193 GLY A C 1
ATOM 1579 O O . GLY A 1 193 ? 3.091 15.906 -11.044 1.00 48.88 193 GLY A O 1
ATOM 1580 N N . TRP A 1 194 ? 2.589 15.062 -13.050 1.00 45.75 194 TRP A N 1
ATOM 1581 C CA . TRP A 1 194 ? 2.477 13.657 -12.682 1.00 45.75 194 TRP A CA 1
ATOM 1582 C C . TRP A 1 194 ? 3.841 12.961 -12.535 1.00 45.75 194 TRP A C 1
ATOM 1584 O O . TRP A 1 194 ? 3.954 12.014 -11.766 1.00 45.75 194 TRP A O 1
ATOM 1594 N N . GLU A 1 195 ? 4.868 13.437 -13.250 1.00 53.53 195 GLU A N 1
ATOM 1595 C CA . GLU A 1 195 ? 6.221 12.851 -13.311 1.00 53.53 195 GLU A CA 1
ATOM 1596 C C . GLU A 1 195 ? 7.333 13.924 -13.306 1.00 53.53 195 GLU A C 1
ATOM 1598 O O . GLU A 1 195 ? 8.414 13.722 -13.844 1.00 53.53 195 GLU A O 1
ATOM 1603 N N . GLU A 1 196 ? 7.104 15.100 -12.720 1.00 56.19 196 GLU A N 1
ATOM 1604 C CA . GLU A 1 196 ? 8.059 16.222 -12.831 1.00 56.19 196 GLU A CA 1
ATOM 1605 C C . GLU A 1 196 ? 9.337 16.081 -11.983 1.00 56.19 196 GLU A C 1
ATOM 1607 O O . GLU A 1 196 ? 10.211 16.940 -12.050 1.00 56.19 196 GLU A O 1
ATOM 1612 N N . ASN A 1 197 ? 9.494 14.993 -11.220 1.00 67.50 197 ASN A N 1
ATOM 1613 C CA . ASN A 1 197 ? 10.625 14.803 -10.310 1.00 67.50 197 ASN A CA 1
ATOM 1614 C C . ASN A 1 197 ? 11.410 13.513 -10.604 1.00 67.50 197 ASN A C 1
ATOM 1616 O O . ASN A 1 197 ? 11.424 12.581 -9.797 1.00 67.50 197 ASN A O 1
ATOM 1620 N N . TRP A 1 198 ? 12.035 13.467 -11.784 1.00 70.31 198 TRP A N 1
ATOM 1621 C CA . TRP A 1 198 ? 12.854 12.341 -12.253 1.00 70.31 198 TRP A CA 1
ATOM 1622 C C . TRP A 1 198 ? 13.966 11.971 -11.275 1.00 70.31 198 TRP A C 1
ATOM 1624 O O . TRP A 1 198 ? 14.059 10.812 -10.884 1.00 70.31 198 TRP A O 1
ATOM 1634 N N . ASP A 1 199 ? 14.734 12.956 -10.810 1.00 69.56 199 ASP A N 1
ATOM 1635 C CA . ASP A 1 199 ? 15.848 12.738 -9.880 1.00 69.56 199 ASP A CA 1
ATOM 1636 C C . ASP A 1 199 ? 15.378 12.058 -8.581 1.00 69.56 199 ASP A C 1
ATOM 1638 O O . ASP A 1 199 ? 16.045 11.179 -8.036 1.00 69.56 199 ASP A O 1
ATOM 1642 N N . ALA A 1 200 ? 14.191 12.420 -8.082 1.00 74.25 200 ALA A N 1
ATOM 1643 C CA . ALA A 1 200 ? 13.622 11.799 -6.889 1.00 74.25 200 ALA A CA 1
ATOM 1644 C C . ALA A 1 200 ? 13.080 10.383 -7.149 1.00 74.25 200 ALA A C 1
ATOM 1646 O O . ALA A 1 200 ? 13.169 9.524 -6.268 1.00 74.25 200 ALA A O 1
ATOM 1647 N N . GLN A 1 201 ? 12.538 10.117 -8.340 1.00 78.38 201 GLN A N 1
ATOM 1648 C CA . GLN A 1 201 ? 12.136 8.765 -8.741 1.00 78.38 201 GLN A CA 1
ATOM 1649 C C . GLN A 1 201 ? 13.356 7.852 -8.889 1.00 78.38 201 GLN A C 1
ATOM 1651 O O . GLN A 1 201 ? 13.338 6.727 -8.391 1.00 78.38 201 GLN A O 1
ATOM 1656 N N . GLU A 1 202 ? 14.436 8.345 -9.497 1.00 76.00 202 GLU A N 1
ATOM 1657 C CA . GLU A 1 202 ? 15.703 7.621 -9.596 1.00 76.00 202 GLU A CA 1
ATOM 1658 C C . GLU A 1 202 ? 16.260 7.323 -8.199 1.00 76.00 202 GLU A C 1
ATOM 1660 O O . GLU A 1 202 ? 16.547 6.168 -7.886 1.00 76.00 202 GLU A O 1
ATOM 1665 N N . LEU A 1 203 ? 16.297 8.321 -7.307 1.00 76.81 203 LEU A N 1
ATOM 1666 C CA . LEU A 1 203 ? 16.718 8.139 -5.913 1.00 76.81 203 LEU A CA 1
ATOM 1667 C C . LEU A 1 203 ? 15.892 7.069 -5.180 1.00 76.81 203 LEU A C 1
ATOM 1669 O O . LEU A 1 203 ? 16.435 6.303 -4.379 1.00 76.81 203 LEU A O 1
ATOM 1673 N N . PHE A 1 204 ? 14.586 7.005 -5.444 1.00 84.50 204 PHE A N 1
ATOM 1674 C CA . PHE A 1 204 ? 13.718 5.971 -4.891 1.00 84.50 204 PHE A CA 1
ATOM 1675 C C . PHE A 1 204 ? 14.076 4.583 -5.434 1.00 84.50 204 PHE A C 1
ATOM 1677 O O . PHE A 1 204 ? 14.210 3.645 -4.645 1.00 84.50 204 PHE A O 1
ATOM 1684 N N . TRP A 1 205 ? 14.258 4.444 -6.750 1.00 82.00 205 TRP A N 1
ATOM 1685 C CA . TRP A 1 205 ? 14.522 3.147 -7.377 1.00 82.00 205 TRP A CA 1
ATOM 1686 C C . TRP A 1 205 ? 15.946 2.628 -7.170 1.00 82.00 205 TRP A C 1
ATOM 1688 O O . TRP A 1 205 ? 16.115 1.417 -7.065 1.00 82.00 205 TRP A O 1
ATOM 1698 N N . LEU A 1 206 ? 16.939 3.505 -6.990 1.00 78.38 206 LEU A N 1
ATOM 1699 C CA . LEU A 1 206 ? 18.333 3.145 -6.675 1.00 78.38 206 LEU A CA 1
ATOM 1700 C C . LEU A 1 206 ? 18.491 2.313 -5.388 1.00 78.38 206 LEU A C 1
ATOM 1702 O O . LEU A 1 206 ? 19.549 1.734 -5.146 1.00 78.38 206 LEU A O 1
ATOM 1706 N N . ARG A 1 207 ? 17.454 2.253 -4.549 1.00 77.56 207 ARG A N 1
ATOM 1707 C CA . ARG A 1 207 ? 17.420 1.431 -3.331 1.00 77.56 207 ARG A CA 1
ATOM 1708 C C . ARG A 1 207 ? 17.032 -0.021 -3.564 1.00 77.56 207 ARG A C 1
ATOM 1710 O O . ARG A 1 207 ? 17.182 -0.829 -2.650 1.00 77.56 207 ARG A O 1
ATOM 1717 N N . TYR A 1 208 ? 16.494 -0.332 -4.734 1.00 81.19 208 TYR A N 1
ATOM 1718 C CA . TYR A 1 208 ? 16.001 -1.657 -5.064 1.00 81.19 208 TYR A CA 1
ATOM 1719 C C . TYR A 1 208 ? 16.907 -2.308 -6.097 1.00 81.19 208 TYR A C 1
ATOM 1721 O O . TYR A 1 208 ? 17.534 -1.649 -6.926 1.00 81.19 208 TYR A O 1
ATOM 1729 N N . GLU A 1 209 ? 16.955 -3.630 -6.058 1.00 78.62 209 GLU A N 1
ATOM 1730 C CA . GLU A 1 209 ? 17.650 -4.391 -7.085 1.00 78.62 209 GLU A CA 1
ATOM 1731 C C . GLU A 1 209 ? 16.887 -4.313 -8.418 1.00 78.62 209 GLU A C 1
ATOM 1733 O O . GLU A 1 209 ? 15.661 -4.186 -8.454 1.00 78.62 209 GLU A O 1
ATOM 1738 N N . ALA A 1 210 ? 17.593 -4.474 -9.539 1.00 71.19 210 ALA A N 1
ATOM 1739 C CA . ALA A 1 210 ? 16.980 -4.404 -10.869 1.00 71.19 210 ALA A CA 1
ATOM 1740 C C . ALA A 1 210 ? 15.791 -5.374 -11.039 1.00 71.19 210 ALA A C 1
ATOM 1742 O O . ALA A 1 210 ? 14.771 -5.020 -11.621 1.00 71.19 210 ALA A O 1
ATOM 1743 N N . TRP A 1 211 ? 15.871 -6.583 -10.473 1.00 71.69 211 TRP A N 1
ATOM 1744 C CA . TRP A 1 211 ? 14.772 -7.552 -10.535 1.00 71.69 211 TRP A CA 1
ATOM 1745 C C . TRP A 1 211 ? 13.543 -7.109 -9.725 1.00 71.69 211 TRP A C 1
ATOM 1747 O O . TRP A 1 211 ? 12.421 -7.395 -10.123 1.00 71.69 211 TRP A O 1
ATOM 1757 N N . GLU A 1 212 ? 13.723 -6.371 -8.630 1.00 80.69 212 GLU A N 1
ATOM 1758 C CA . GLU A 1 212 ? 12.628 -5.824 -7.816 1.00 80.69 212 GLU A CA 1
ATOM 1759 C C . GLU A 1 212 ? 11.894 -4.686 -8.529 1.00 80.69 212 GLU A C 1
ATOM 1761 O O . GLU A 1 212 ? 10.680 -4.518 -8.378 1.00 80.69 212 GLU A O 1
ATOM 1766 N N . ILE A 1 213 ? 12.635 -3.918 -9.324 1.00 80.56 213 ILE A N 1
ATOM 1767 C CA . ILE A 1 213 ? 12.090 -2.914 -10.235 1.00 80.56 213 ILE A CA 1
ATOM 1768 C C . ILE A 1 213 ? 11.233 -3.596 -11.312 1.00 80.56 213 ILE A C 1
ATOM 1770 O O . ILE A 1 213 ? 10.086 -3.199 -11.526 1.00 80.56 213 ILE A O 1
ATOM 1774 N N . GLU A 1 214 ? 11.736 -4.666 -11.931 1.00 76.25 214 GLU A N 1
ATOM 1775 C CA . GLU A 1 214 ? 10.994 -5.430 -12.945 1.00 76.25 214 GLU A CA 1
ATOM 1776 C C . GLU A 1 214 ? 9.734 -6.118 -12.379 1.00 76.25 214 GLU A C 1
ATOM 1778 O O . GLU A 1 214 ? 8.706 -6.185 -13.061 1.00 76.25 214 GLU A O 1
ATOM 1783 N N . GLU A 1 215 ? 9.751 -6.553 -11.112 1.00 82.19 215 GLU A N 1
ATOM 1784 C CA . GLU A 1 215 ? 8.547 -6.991 -10.383 1.00 82.19 215 GLU A CA 1
ATOM 1785 C C . GLU A 1 215 ? 7.472 -5.907 -10.357 1.00 82.19 215 GLU A C 1
ATOM 1787 O O . GLU A 1 215 ? 6.311 -6.159 -10.698 1.00 82.19 215 GLU A O 1
ATOM 1792 N N . CYS A 1 216 ? 7.857 -4.689 -9.981 1.00 85.62 216 CYS A N 1
ATOM 1793 C CA . CYS A 1 216 ? 6.931 -3.566 -9.889 1.00 85.62 216 CYS A CA 1
ATOM 1794 C C . CYS A 1 216 ? 6.414 -3.146 -11.273 1.00 85.62 216 CYS A C 1
ATOM 1796 O O . CYS A 1 216 ? 5.213 -2.904 -11.417 1.00 85.62 216 CYS A O 1
ATOM 1798 N N . LYS A 1 217 ? 7.280 -3.129 -12.298 1.00 78.50 217 LYS A N 1
ATOM 1799 C CA . LYS A 1 217 ? 6.888 -2.912 -13.702 1.00 78.50 217 LYS A CA 1
ATOM 1800 C C . LYS A 1 217 ? 5.853 -3.928 -14.157 1.00 78.50 217 LYS A C 1
ATOM 1802 O O . LYS A 1 217 ? 4.815 -3.555 -14.693 1.00 78.50 217 LYS A O 1
ATOM 1807 N N . SER A 1 218 ? 6.110 -5.210 -13.920 1.00 79.25 218 SER A N 1
ATOM 1808 C CA . SER A 1 218 ? 5.223 -6.287 -14.364 1.00 79.25 218 SER A CA 1
ATOM 1809 C C . SER A 1 218 ? 3.856 -6.211 -13.686 1.00 79.25 218 SER A C 1
ATOM 1811 O O . SER A 1 218 ? 2.830 -6.398 -14.344 1.00 79.25 218 SER A O 1
ATOM 1813 N N . ILE A 1 219 ? 3.823 -5.871 -12.393 1.00 84.12 219 ILE A N 1
ATOM 1814 C CA . ILE A 1 219 ? 2.576 -5.576 -11.679 1.00 84.12 219 ILE A CA 1
ATOM 1815 C C . ILE A 1 219 ? 1.861 -4.385 -12.314 1.00 84.12 219 ILE A C 1
ATOM 1817 O O . ILE A 1 219 ? 0.682 -4.507 -12.641 1.00 84.12 219 ILE A O 1
ATOM 1821 N N . TYR A 1 220 ? 2.554 -3.268 -12.544 1.00 83.06 220 TYR A N 1
ATOM 1822 C CA . TYR A 1 220 ? 1.964 -2.097 -13.192 1.00 83.06 220 TYR A CA 1
ATOM 1823 C C . TYR A 1 220 ? 1.351 -2.451 -14.554 1.00 83.06 220 TYR A C 1
ATOM 1825 O O . TYR A 1 220 ? 0.158 -2.229 -14.753 1.00 83.06 220 TYR A O 1
ATOM 1833 N N . TYR A 1 221 ? 2.109 -3.084 -15.452 1.00 77.19 221 TYR A N 1
ATOM 1834 C CA . TYR A 1 221 ? 1.616 -3.459 -16.780 1.00 77.19 221 TYR A CA 1
ATOM 1835 C C . TYR A 1 221 ? 0.429 -4.421 -16.717 1.00 77.19 221 TYR A C 1
ATOM 1837 O O . TYR A 1 221 ? -0.530 -4.257 -17.467 1.00 77.19 221 TYR A O 1
ATOM 1845 N N . THR A 1 222 ? 0.445 -5.380 -15.787 1.00 81.25 222 THR A N 1
ATOM 1846 C CA . THR A 1 222 ? -0.682 -6.301 -15.562 1.00 81.25 222 THR A CA 1
ATOM 1847 C C . THR A 1 222 ? -1.947 -5.539 -15.161 1.00 81.25 222 THR A C 1
ATOM 1849 O O . THR A 1 222 ? -3.033 -5.820 -15.672 1.00 81.25 222 THR A O 1
ATOM 1852 N N . LEU A 1 223 ? -1.815 -4.554 -14.268 1.00 81.19 223 LEU A N 1
ATOM 1853 C CA . LEU A 1 223 ? -2.934 -3.727 -13.817 1.00 81.19 223 LEU A CA 1
ATOM 1854 C C . LEU A 1 223 ? -3.465 -2.819 -14.930 1.00 81.19 223 LEU A C 1
ATOM 1856 O O . LEU A 1 223 ? -4.680 -2.740 -15.098 1.00 81.19 223 LEU A O 1
ATOM 1860 N N . ILE A 1 224 ? -2.585 -2.172 -15.701 1.00 78.75 224 ILE A N 1
ATOM 1861 C CA . ILE A 1 224 ? -2.980 -1.334 -16.845 1.00 78.75 224 ILE A CA 1
ATOM 1862 C C . ILE A 1 224 ? -3.695 -2.156 -17.896 1.00 78.75 224 ILE A C 1
ATOM 1864 O O . ILE A 1 224 ? -4.800 -1.802 -18.291 1.00 78.75 224 ILE A O 1
ATOM 1868 N N . PHE A 1 225 ? -3.108 -3.278 -18.302 1.00 77.38 225 PHE A N 1
ATOM 1869 C CA . PHE A 1 225 ? -3.719 -4.159 -19.283 1.00 77.38 225 PHE A CA 1
ATOM 1870 C C . PHE A 1 225 ? -5.117 -4.603 -18.836 1.00 77.38 225 PHE A C 1
ATOM 1872 O O . PHE A 1 225 ? -6.068 -4.545 -19.614 1.00 77.38 225 PHE A O 1
ATOM 1879 N N . HIS A 1 226 ? -5.270 -4.996 -17.569 1.00 79.62 226 HIS A N 1
ATOM 1880 C CA . HIS A 1 226 ? -6.571 -5.387 -17.043 1.00 79.62 226 HIS A CA 1
ATOM 1881 C C . HIS A 1 226 ? -7.563 -4.221 -17.006 1.00 79.62 226 HIS A C 1
ATOM 1883 O O . HIS A 1 226 ? -8.713 -4.394 -17.407 1.00 79.62 226 HIS A O 1
ATOM 1889 N N . LEU A 1 227 ? -7.129 -3.032 -16.577 1.00 77.56 227 LEU A N 1
ATOM 1890 C CA . LEU A 1 227 ? -7.954 -1.827 -16.618 1.00 77.56 227 LEU A CA 1
ATOM 1891 C C . LEU A 1 227 ? -8.402 -1.509 -18.046 1.00 77.56 227 LEU A C 1
ATOM 1893 O O . LEU A 1 227 ? -9.594 -1.321 -18.258 1.00 77.56 227 LEU A O 1
ATOM 1897 N N . GLU A 1 228 ? -7.487 -1.499 -19.016 1.00 76.19 228 GLU A N 1
ATOM 1898 C CA . GLU A 1 228 ? -7.796 -1.255 -20.427 1.00 76.19 228 GLU A CA 1
ATOM 1899 C C . GLU A 1 228 ? -8.744 -2.299 -21.008 1.00 76.19 228 GLU A C 1
ATOM 1901 O O . GLU A 1 228 ? -9.665 -1.962 -21.748 1.00 76.19 228 GLU A O 1
ATOM 1906 N N . TYR A 1 229 ? -8.529 -3.576 -20.694 1.00 74.25 229 TYR A N 1
ATOM 1907 C CA . TYR A 1 229 ? -9.408 -4.646 -21.144 1.00 74.25 229 TYR A CA 1
ATOM 1908 C C . TYR A 1 229 ? -10.816 -4.464 -20.573 1.00 74.25 229 TYR A C 1
ATOM 1910 O O . TYR A 1 229 ? -11.810 -4.584 -21.293 1.00 74.25 229 TYR A O 1
ATOM 1918 N N . VAL A 1 230 ? -10.918 -4.144 -19.282 1.00 71.88 230 VAL A N 1
ATOM 1919 C CA . VAL A 1 230 ? -12.199 -3.901 -18.618 1.00 71.88 230 VAL A CA 1
ATOM 1920 C C . VAL A 1 230 ? -12.874 -2.644 -19.169 1.00 71.88 230 VAL A C 1
ATOM 1922 O O . VAL A 1 230 ? -14.087 -2.671 -19.353 1.00 71.88 230 VAL A O 1
ATOM 1925 N N . THR A 1 231 ? -12.146 -1.563 -19.462 1.00 66.88 231 THR A N 1
ATOM 1926 C CA . THR A 1 231 ? -12.733 -0.335 -20.027 1.00 66.88 231 THR A CA 1
ATOM 1927 C C . THR A 1 231 ? -13.169 -0.528 -21.479 1.00 66.88 231 THR A C 1
ATOM 1929 O O . THR A 1 231 ? -14.340 -0.306 -21.779 1.00 66.88 231 THR A O 1
ATOM 1932 N N . LYS A 1 232 ? -12.299 -1.056 -22.352 1.00 68.38 232 LYS A N 1
ATOM 1933 C CA . LYS A 1 232 ? -12.590 -1.271 -23.784 1.00 68.38 232 LYS A CA 1
ATOM 1934 C C . LYS A 1 232 ? -13.755 -2.240 -24.015 1.00 68.38 232 LYS A C 1
ATOM 1936 O O . LYS A 1 232 ? -14.563 -2.023 -24.910 1.00 68.38 232 LYS A O 1
ATOM 1941 N N . ASN A 1 233 ? -13.895 -3.287 -23.196 1.00 60.06 233 ASN A N 1
ATOM 1942 C CA . ASN A 1 233 ? -15.052 -4.190 -23.293 1.00 60.06 233 ASN A CA 1
ATOM 1943 C C . ASN A 1 233 ? -16.332 -3.612 -22.669 1.00 60.06 233 ASN A C 1
ATOM 1945 O O . ASN A 1 233 ? -17.430 -4.055 -23.006 1.00 60.06 233 ASN A O 1
ATOM 1949 N N . LYS A 1 234 ? -16.217 -2.628 -21.768 1.00 57.38 234 LYS A N 1
ATOM 1950 C CA . LYS A 1 234 ? -17.367 -1.912 -21.193 1.00 57.38 234 LYS A CA 1
ATOM 1951 C C . LYS A 1 234 ? -17.899 -0.808 -22.117 1.00 57.38 234 LYS A C 1
ATOM 1953 O O . LYS A 1 234 ? -19.072 -0.462 -21.985 1.00 57.38 234 LYS A O 1
ATOM 1958 N N . ASP A 1 235 ? -17.113 -0.313 -23.076 1.00 49.31 235 ASP A N 1
ATOM 1959 C CA . ASP A 1 235 ? -17.540 0.719 -24.040 1.00 49.31 235 ASP A CA 1
ATOM 1960 C C . ASP A 1 235 ? -18.716 0.281 -24.940 1.00 49.31 235 ASP A C 1
ATOM 1962 O O . ASP A 1 235 ? -19.436 1.126 -25.471 1.00 49.31 235 ASP A O 1
ATOM 1966 N N . HIS A 1 236 ? -19.025 -1.020 -25.027 1.00 41.44 236 HIS A N 1
ATOM 1967 C CA . HIS A 1 236 ? -20.263 -1.499 -25.657 1.00 41.44 236 HIS A CA 1
ATOM 1968 C C . HIS A 1 236 ? -21.547 -1.237 -24.839 1.00 41.44 236 HIS A C 1
ATOM 1970 O O . HIS A 1 236 ? -22.644 -1.412 -25.370 1.00 41.44 236 HIS A O 1
ATOM 1976 N N . LEU A 1 237 ? -21.448 -0.804 -23.575 1.00 36.62 237 LEU A N 1
ATOM 1977 C CA . LEU A 1 237 ? -22.586 -0.647 -22.653 1.00 36.62 237 LEU A CA 1
ATOM 1978 C C . LEU A 1 237 ? -22.803 0.791 -22.133 1.00 36.62 237 LEU A C 1
ATOM 1980 O O . LEU A 1 237 ? -23.734 1.015 -21.362 1.00 36.62 237 LEU A O 1
ATOM 1984 N N . LEU A 1 238 ? -21.987 1.777 -22.530 1.00 37.28 238 LEU A N 1
ATOM 1985 C CA . LEU A 1 238 ? -21.862 3.064 -21.817 1.00 37.28 238 LEU A CA 1
ATOM 1986 C C . LEU A 1 238 ? -22.178 4.321 -22.657 1.00 37.28 238 LEU A C 1
ATOM 1988 O O . LEU A 1 238 ? -21.521 5.349 -22.520 1.00 37.28 238 LEU A O 1
ATOM 1992 N N . SER A 1 239 ? -23.234 4.304 -23.478 1.00 31.91 239 SER A N 1
ATOM 1993 C CA . SER A 1 239 ? -23.686 5.513 -24.199 1.00 31.91 239 SER A CA 1
ATOM 1994 C C . SER A 1 239 ? -24.535 6.494 -23.372 1.00 31.91 239 SER A C 1
ATOM 1996 O O . SER A 1 239 ? -25.072 7.447 -23.931 1.00 31.91 239 SER A O 1
ATOM 1998 N N . CYS A 1 240 ? -24.687 6.322 -22.056 1.00 31.77 240 CYS A N 1
ATOM 1999 C CA . CYS A 1 240 ? -25.548 7.193 -21.251 1.00 31.77 240 CYS A CA 1
ATOM 2000 C C . CYS A 1 240 ? -24.952 7.497 -19.869 1.00 31.77 240 CYS A C 1
ATOM 2002 O O . CYS A 1 240 ? -24.527 6.587 -19.165 1.00 31.77 240 CYS A O 1
ATOM 2004 N N . CYS A 1 241 ? -25.049 8.778 -19.484 1.00 32.12 241 CYS A N 1
ATOM 2005 C CA . CYS A 1 241 ? -24.885 9.372 -18.144 1.00 32.12 241 CYS A CA 1
ATOM 2006 C C . CYS A 1 241 ? -23.589 10.166 -17.911 1.00 32.12 241 CYS A C 1
ATOM 2008 O O . CYS A 1 241 ? -22.653 9.729 -17.249 1.00 32.12 241 CYS A O 1
ATOM 2010 N N . ILE A 1 242 ? -23.611 11.415 -18.386 1.00 32.94 242 ILE A N 1
ATOM 2011 C CA . ILE A 1 242 ? -22.733 12.498 -17.938 1.00 32.94 242 ILE A CA 1
ATOM 2012 C C . ILE A 1 242 ? -23.443 13.313 -16.844 1.00 32.94 242 ILE A C 1
ATOM 2014 O O . ILE A 1 242 ? -24.631 13.604 -16.955 1.00 32.94 242 ILE A O 1
ATOM 2018 N N . ARG A 1 243 ? -22.630 13.775 -15.880 1.00 37.31 243 ARG A N 1
ATOM 2019 C CA . ARG A 1 243 ? -22.857 14.792 -14.831 1.00 37.31 243 ARG A CA 1
ATOM 2020 C C . ARG A 1 243 ? -23.567 14.322 -13.565 1.00 37.31 243 ARG A C 1
ATOM 2022 O O . ARG A 1 243 ? -24.767 14.479 -13.413 1.00 37.31 243 ARG A O 1
ATOM 2029 N N . ASN A 1 244 ? -22.745 13.994 -12.571 1.00 31.44 244 ASN A N 1
ATOM 2030 C CA . ASN A 1 244 ? -22.921 14.536 -11.226 1.00 31.44 244 ASN A CA 1
ATOM 2031 C C . ASN A 1 244 ? -21.551 14.914 -10.646 1.00 31.44 244 ASN A C 1
ATOM 2033 O O . ASN A 1 244 ? -20.767 14.062 -10.241 1.00 31.44 244 ASN A O 1
ATOM 2037 N N . ARG A 1 245 ? -21.250 16.219 -10.626 1.00 35.38 245 ARG A N 1
ATOM 2038 C CA . ARG A 1 245 ? -20.141 16.768 -9.836 1.00 35.38 245 ARG A CA 1
ATOM 2039 C C . ARG A 1 245 ? -20.653 16.952 -8.412 1.00 35.38 245 ARG A C 1
ATOM 2041 O O . ARG A 1 245 ? -21.364 17.913 -8.146 1.00 35.38 245 ARG A O 1
ATOM 2048 N N . SER A 1 246 ? -20.285 16.045 -7.514 1.00 34.50 246 SER A N 1
ATOM 2049 C CA . SER A 1 246 ? -20.366 16.298 -6.077 1.00 34.50 246 SER A CA 1
ATOM 2050 C C . SER A 1 246 ? -18.965 16.642 -5.572 1.00 34.50 246 SER A C 1
ATOM 2052 O O . SER A 1 246 ? -18.092 15.768 -5.554 1.00 34.50 246 SER A O 1
ATOM 2054 N N . PRO A 1 247 ? -18.690 17.901 -5.198 1.00 40.53 247 PRO A N 1
ATOM 2055 C CA . PRO A 1 247 ? -17.550 18.187 -4.356 1.00 40.53 247 PRO A CA 1
ATOM 2056 C C . PRO A 1 247 ? -17.967 17.732 -2.959 1.00 40.53 247 PRO A C 1
ATOM 2058 O O . PRO A 1 247 ? -18.945 18.258 -2.462 1.00 40.53 247 PRO A O 1
ATOM 2061 N N . HIS A 1 248 ? -17.293 16.743 -2.366 1.00 36.06 248 HIS A N 1
ATOM 2062 C CA . HIS A 1 248 ? -17.098 16.554 -0.912 1.00 36.06 248 HIS A CA 1
ATOM 2063 C C . HIS A 1 248 ? -16.700 15.100 -0.594 1.00 36.06 248 HIS A C 1
ATOM 2065 O O . HIS A 1 248 ? -17.441 14.341 0.017 1.00 36.06 248 HIS A O 1
ATOM 2071 N N . SER A 1 249 ? -15.458 14.730 -0.915 1.00 39.34 249 SER A N 1
ATOM 2072 C CA . SER A 1 249 ? -14.683 13.849 -0.031 1.00 39.34 249 SER A CA 1
ATOM 2073 C C . SER A 1 249 ? -13.203 14.217 -0.135 1.00 39.34 249 SER A C 1
ATOM 2075 O O . SER A 1 249 ? -12.581 14.027 -1.175 1.00 39.34 249 SER A O 1
ATOM 2077 N N . LYS A 1 250 ? -12.644 14.788 0.939 1.00 49.72 250 LYS A N 1
ATOM 2078 C CA . LYS A 1 250 ? -11.282 15.361 1.032 1.00 49.72 250 LYS A CA 1
ATOM 2079 C C . LYS A 1 250 ? -10.152 14.311 1.101 1.00 49.72 250 LYS A C 1
ATOM 2081 O O . LYS A 1 250 ? -9.073 14.582 1.637 1.00 49.72 250 LYS A O 1
ATOM 2086 N N . THR A 1 251 ? -10.387 13.096 0.617 1.00 54.62 251 THR A N 1
ATOM 2087 C CA . THR A 1 251 ? -9.407 12.006 0.601 1.00 54.62 251 THR A CA 1
ATOM 2088 C C . THR A 1 251 ? -9.021 11.698 -0.840 1.00 54.62 251 THR A C 1
ATOM 2090 O O . THR A 1 251 ? -9.672 10.919 -1.528 1.00 54.62 251 THR A O 1
ATOM 2093 N N . ASN A 1 252 ? -7.929 12.318 -1.289 1.00 67.88 252 ASN A N 1
ATOM 2094 C CA . ASN A 1 252 ? -7.285 12.023 -2.569 1.00 67.88 252 ASN A CA 1
ATOM 2095 C C . ASN A 1 252 ? -6.568 10.668 -2.475 1.00 67.88 252 ASN A C 1
ATOM 2097 O O . ASN A 1 252 ? -5.355 10.622 -2.282 1.00 67.88 252 ASN A O 1
ATOM 2101 N N . ILE A 1 253 ? -7.342 9.584 -2.528 1.00 72.50 253 ILE A N 1
ATOM 2102 C CA . ILE A 1 253 ? -6.866 8.194 -2.518 1.00 72.50 253 ILE A CA 1
ATOM 2103 C C . ILE A 1 253 ? -6.297 7.857 -3.901 1.00 72.50 253 ILE A C 1
ATOM 2105 O O . ILE A 1 253 ? -6.907 8.228 -4.906 1.00 72.50 253 ILE A O 1
ATOM 2109 N N . ARG A 1 254 ? -5.138 7.189 -3.962 1.00 81.25 254 ARG A N 1
ATOM 2110 C CA . ARG A 1 254 ? -4.361 6.937 -5.194 1.00 81.25 254 ARG A CA 1
ATOM 2111 C C . ARG A 1 254 ? -3.803 5.518 -5.211 1.00 81.25 254 ARG A C 1
ATOM 2113 O O . ARG A 1 254 ? -3.876 4.816 -4.206 1.00 81.25 254 ARG A O 1
ATOM 2120 N N . GLY A 1 255 ? -3.249 5.101 -6.348 1.00 85.44 255 GLY A N 1
ATOM 2121 C CA . GLY A 1 255 ? -2.638 3.783 -6.513 1.00 85.44 255 GLY A CA 1
ATOM 2122 C C . GLY A 1 255 ? -3.661 2.647 -6.468 1.00 85.44 255 GLY A C 1
ATOM 2123 O O . GLY A 1 255 ? -4.778 2.772 -6.979 1.00 85.44 255 GLY A O 1
ATOM 2124 N N . LEU A 1 256 ? -3.287 1.536 -5.837 1.00 87.69 256 LEU A N 1
ATOM 2125 C CA . LEU A 1 256 ? -4.057 0.296 -5.771 1.00 87.69 256 LEU A CA 1
ATOM 2126 C C . LEU A 1 256 ? -5.483 0.489 -5.239 1.00 87.69 256 LEU A C 1
ATOM 2128 O O . LEU A 1 256 ? -6.396 -0.025 -5.882 1.00 87.69 256 LEU A O 1
ATOM 2132 N N . PRO A 1 257 ? -5.751 1.229 -4.143 1.00 85.94 257 PRO A N 1
ATOM 2133 C CA . PRO A 1 257 ? -7.127 1.486 -3.722 1.00 85.94 257 PRO A CA 1
ATOM 2134 C C . PRO A 1 257 ? -8.010 2.126 -4.800 1.00 85.94 257 PRO A C 1
ATOM 2136 O O . PRO A 1 257 ? -9.183 1.773 -4.916 1.00 85.94 257 PRO A O 1
ATOM 2139 N N . THR A 1 258 ? -7.460 3.046 -5.596 1.00 83.50 258 THR A N 1
ATOM 2140 C CA . THR A 1 258 ? -8.193 3.725 -6.678 1.00 83.50 258 THR A CA 1
ATOM 2141 C C . THR A 1 258 ? -8.448 2.783 -7.846 1.00 83.50 258 THR A C 1
ATOM 2143 O O . THR A 1 258 ? -9.566 2.732 -8.357 1.00 83.50 258 THR A O 1
ATOM 2146 N N . ILE A 1 259 ? -7.452 1.972 -8.208 1.00 82.69 259 ILE A N 1
ATOM 2147 C CA . ILE A 1 259 ? -7.590 0.927 -9.230 1.00 82.69 259 ILE A CA 1
ATOM 2148 C C . ILE A 1 259 ? -8.653 -0.096 -8.794 1.00 82.69 259 ILE A C 1
ATOM 2150 O O . ILE A 1 259 ? -9.579 -0.385 -9.548 1.00 82.69 259 ILE A O 1
ATOM 2154 N N . ALA A 1 260 ? -8.593 -0.588 -7.554 1.00 83.31 260 ALA A N 1
ATOM 2155 C CA . ALA A 1 260 ? -9.559 -1.547 -7.016 1.00 83.31 260 ALA A CA 1
ATOM 2156 C C . ALA A 1 260 ? -10.988 -0.982 -6.967 1.00 83.31 260 ALA A C 1
ATOM 2158 O O . ALA A 1 260 ? -11.947 -1.684 -7.289 1.00 83.31 260 ALA A O 1
ATOM 2159 N N . ALA A 1 261 ? -11.156 0.285 -6.578 1.00 80.44 261 ALA A N 1
ATOM 2160 C CA . ALA A 1 261 ? -12.463 0.939 -6.593 1.00 80.44 261 ALA A CA 1
ATOM 2161 C C . ALA A 1 261 ? -13.045 1.019 -8.016 1.00 80.44 261 ALA A C 1
ATOM 2163 O O . ALA A 1 261 ? -14.238 0.771 -8.202 1.00 80.44 261 ALA A O 1
ATOM 2164 N N . SER A 1 262 ? -12.204 1.300 -9.015 1.00 73.50 262 SER A N 1
ATOM 2165 C CA . SER A 1 262 ? -12.592 1.340 -10.431 1.00 73.50 262 SER A CA 1
ATOM 2166 C C . SER A 1 262 ? -13.035 -0.024 -10.963 1.00 73.50 262 SER A C 1
ATOM 2168 O O . SER A 1 262 ? -14.064 -0.137 -11.625 1.00 73.50 262 SER A O 1
ATOM 2170 N N . LEU A 1 263 ? -12.312 -1.091 -10.618 1.00 74.50 263 LEU A N 1
ATOM 2171 C CA . LEU A 1 263 ? -12.667 -2.444 -11.055 1.00 74.50 263 LEU A CA 1
ATOM 2172 C C . LEU A 1 263 ? -13.980 -2.931 -10.424 1.00 74.50 263 LEU A C 1
ATOM 2174 O O . LEU A 1 263 ? -14.788 -3.568 -11.100 1.00 74.50 263 LEU A O 1
ATOM 2178 N N . ASN A 1 264 ? -14.222 -2.579 -9.157 1.00 70.50 264 ASN A N 1
ATOM 2179 C CA . ASN A 1 264 ? -15.447 -2.937 -8.438 1.00 70.50 264 ASN A CA 1
ATOM 2180 C C . ASN A 1 264 ? -16.668 -2.100 -8.843 1.00 70.50 264 ASN A C 1
ATOM 2182 O O . ASN A 1 264 ? -17.803 -2.531 -8.635 1.00 70.50 264 ASN A O 1
ATOM 2186 N N . THR A 1 265 ? -16.469 -0.904 -9.400 1.00 59.50 265 THR A N 1
ATOM 2187 C CA . THR A 1 265 ? -17.571 -0.082 -9.901 1.00 59.50 265 THR A CA 1
ATOM 2188 C C . THR A 1 265 ? -17.918 -0.522 -11.323 1.00 59.50 265 THR A C 1
ATOM 2190 O O . THR A 1 265 ? -17.181 -0.346 -12.293 1.00 59.50 265 THR A O 1
ATOM 2193 N N . THR A 1 266 ? -19.090 -1.133 -11.470 1.00 50.97 266 THR A N 1
ATOM 2194 C CA . THR A 1 266 ? -19.651 -1.527 -12.771 1.00 50.97 266 THR A CA 1
ATOM 2195 C C . THR A 1 266 ? -19.849 -0.339 -13.720 1.00 50.97 266 THR A C 1
ATOM 2197 O O . THR A 1 266 ? -19.884 -0.548 -14.927 1.00 50.97 266 THR A O 1
ATOM 2200 N N . CYS A 1 267 ? -19.858 0.898 -13.209 1.00 48.81 267 CYS A N 1
ATOM 2201 C CA . CYS A 1 267 ? -19.878 2.133 -13.990 1.00 48.81 267 CYS A CA 1
ATOM 2202 C C . CYS A 1 267 ? -18.649 3.001 -13.689 1.00 48.81 267 CYS A C 1
ATOM 2204 O O . CYS A 1 267 ? -18.617 3.713 -12.688 1.00 48.81 267 CYS A O 1
ATOM 2206 N N . VAL A 1 268 ? -17.686 3.040 -14.613 1.00 50.81 268 VAL A N 1
ATOM 2207 C CA . VAL A 1 268 ? -16.599 4.044 -14.616 1.00 50.81 268 VAL A CA 1
ATOM 2208 C C . VAL A 1 268 ? -17.174 5.477 -14.596 1.00 50.81 268 VAL A C 1
ATOM 2210 O O . VAL A 1 268 ? -16.568 6.391 -14.045 1.00 50.81 268 VAL A O 1
ATOM 2213 N N . ALA A 1 269 ? -18.410 5.656 -15.083 1.00 51.88 269 ALA A N 1
ATOM 2214 C CA . ALA A 1 269 ? -19.145 6.922 -15.103 1.00 51.88 269 ALA A CA 1
ATOM 2215 C C . ALA A 1 269 ? -19.515 7.509 -13.718 1.00 51.88 269 ALA A C 1
ATOM 2217 O O . ALA A 1 269 ? -19.950 8.658 -13.655 1.00 51.88 269 ALA A O 1
ATOM 2218 N N . SER A 1 270 ? -19.361 6.768 -12.610 1.00 59.12 270 SER A N 1
ATOM 2219 C CA . SER A 1 270 ? -19.643 7.275 -11.252 1.00 59.12 270 SER A CA 1
ATOM 2220 C C . SER A 1 270 ? -18.397 7.586 -10.418 1.00 59.12 270 SER A C 1
ATOM 2222 O O . SER A 1 270 ? -18.519 7.827 -9.214 1.00 59.12 270 SER A O 1
ATOM 2224 N N . LEU A 1 271 ? -17.198 7.553 -11.007 1.00 63.81 271 LEU A N 1
ATOM 2225 C CA . LEU A 1 271 ? -15.984 7.874 -10.262 1.00 63.81 271 LEU A CA 1
ATOM 2226 C C . LEU A 1 271 ? -15.920 9.378 -9.936 1.00 63.81 271 LEU A C 1
ATOM 2228 O O . LEU A 1 271 ? -16.254 10.215 -10.778 1.00 63.81 271 LEU A O 1
ATOM 2232 N N . PRO A 1 272 ? -15.469 9.759 -8.726 1.00 69.25 272 PRO A N 1
ATOM 2233 C CA . PRO A 1 272 ? -15.129 11.139 -8.418 1.00 69.25 272 PRO A CA 1
ATOM 2234 C C . PRO A 1 272 ? -14.157 11.718 -9.461 1.00 69.25 272 PRO A C 1
ATOM 2236 O O . PRO A 1 272 ? -13.250 10.999 -9.891 1.00 69.25 272 PRO A O 1
ATOM 2239 N N . PRO A 1 273 ? -14.251 13.020 -9.802 1.00 67.50 273 PRO A N 1
ATOM 2240 C CA . PRO A 1 273 ? -13.423 13.640 -10.844 1.00 67.50 273 PRO A CA 1
ATOM 2241 C C . PRO A 1 273 ? -11.919 13.397 -10.678 1.00 67.50 273 PRO A C 1
ATOM 2243 O O . PRO A 1 273 ? -11.209 13.171 -11.649 1.00 67.50 273 PRO A O 1
ATOM 2246 N N . PHE A 1 274 ? -11.441 13.384 -9.431 1.00 68.50 274 PHE A N 1
ATOM 2247 C CA . PHE A 1 274 ? -10.050 13.076 -9.110 1.00 68.50 274 PHE A CA 1
ATOM 2248 C C . PHE A 1 274 ? -9.646 11.655 -9.528 1.00 68.50 274 PHE A C 1
ATOM 2250 O O . PHE A 1 274 ? -8.576 11.463 -10.093 1.00 68.50 274 PHE A O 1
ATOM 2257 N N . GLN A 1 275 ? -10.486 10.654 -9.243 1.00 72.50 275 GLN A N 1
ATOM 2258 C CA . GLN A 1 275 ? -10.189 9.255 -9.565 1.00 72.50 275 GLN A CA 1
ATOM 2259 C C . GLN A 1 275 ? -10.235 9.023 -11.072 1.00 72.50 275 GLN A C 1
ATOM 2261 O O . GLN A 1 275 ? -9.379 8.321 -11.598 1.00 72.50 275 GLN A O 1
ATOM 2266 N N . GLN A 1 276 ? -11.187 9.655 -11.761 1.00 69.94 276 GLN A N 1
ATOM 2267 C CA . GLN A 1 276 ? -11.251 9.614 -13.216 1.00 69.94 276 GLN A CA 1
ATOM 2268 C C . GLN A 1 276 ? -9.985 10.215 -13.842 1.00 69.94 276 GLN A C 1
ATOM 2270 O O . GLN A 1 276 ? -9.318 9.532 -14.611 1.00 69.94 276 GLN A O 1
ATOM 2275 N N . ALA A 1 277 ? -9.598 11.433 -13.448 1.00 69.56 277 ALA A N 1
ATOM 2276 C CA . ALA A 1 277 ? -8.381 12.074 -13.949 1.00 69.56 277 ALA A CA 1
ATOM 2277 C C . ALA A 1 277 ? -7.119 11.253 -13.629 1.00 69.56 277 ALA A C 1
ATOM 2279 O O . ALA A 1 277 ? -6.246 11.101 -14.478 1.00 69.56 277 ALA A O 1
ATOM 2280 N N . TYR A 1 278 ? -7.035 10.680 -12.421 1.00 73.50 278 TYR A N 1
ATOM 2281 C CA . TYR A 1 278 ? -5.946 9.780 -12.035 1.00 73.50 278 TYR A CA 1
ATOM 2282 C C . TYR A 1 278 ? -5.844 8.583 -12.992 1.00 73.50 278 TYR A C 1
ATOM 2284 O O . TYR A 1 278 ? -4.754 8.283 -13.464 1.00 73.50 278 TYR A O 1
ATOM 2292 N N . LEU A 1 279 ? -6.962 7.914 -13.296 1.00 74.19 279 LEU A N 1
ATOM 2293 C CA . LEU A 1 279 ? -6.979 6.755 -14.193 1.00 74.19 279 LEU A CA 1
ATOM 2294 C C . LEU A 1 279 ? -6.698 7.134 -15.646 1.00 74.19 279 LEU A C 1
ATOM 2296 O O . LEU A 1 279 ? -5.964 6.417 -16.313 1.00 74.19 279 LEU A O 1
ATOM 2300 N N . GLU A 1 280 ? -7.250 8.245 -16.132 1.00 71.81 280 GLU A N 1
ATOM 2301 C CA . GLU A 1 280 ? -6.977 8.740 -17.485 1.00 71.81 280 GLU A CA 1
ATOM 2302 C C . GLU A 1 280 ? -5.479 8.988 -17.679 1.00 71.81 280 GLU A C 1
ATOM 2304 O O . GLU A 1 280 ? -4.907 8.511 -18.655 1.00 71.81 280 GLU A O 1
ATOM 2309 N N . ILE A 1 281 ? -4.821 9.648 -16.721 1.00 69.38 281 ILE A N 1
ATOM 2310 C CA . ILE A 1 281 ? -3.371 9.873 -16.779 1.00 69.38 281 ILE A CA 1
ATOM 2311 C C . ILE A 1 281 ? -2.612 8.545 -16.695 1.00 69.38 281 ILE A C 1
ATOM 2313 O O . ILE A 1 281 ? -1.702 8.310 -17.488 1.00 69.38 281 ILE A O 1
ATOM 2317 N N . LEU A 1 282 ? -3.007 7.669 -15.766 1.00 73.75 282 LEU A N 1
ATOM 2318 C CA . LEU A 1 282 ? -2.372 6.369 -15.556 1.00 73.75 282 LEU A CA 1
ATOM 2319 C C . LEU A 1 282 ? -2.431 5.474 -16.810 1.00 73.75 282 LEU A C 1
ATOM 2321 O O . LEU A 1 282 ? -1.476 4.749 -17.069 1.00 73.75 282 LEU A O 1
ATOM 2325 N N . LEU A 1 283 ? -3.533 5.525 -17.568 1.00 72.88 283 LEU A N 1
ATOM 2326 C CA . LEU A 1 283 ? -3.737 4.773 -18.814 1.00 72.88 283 LEU A CA 1
ATOM 2327 C C . LEU A 1 283 ? -3.058 5.426 -20.027 1.00 72.88 283 LEU A C 1
ATOM 2329 O O . LEU A 1 283 ? -2.694 4.738 -20.973 1.00 72.88 283 LEU A O 1
ATOM 2333 N N . GLN A 1 284 ? -2.910 6.752 -20.035 1.00 68.00 284 GLN A N 1
ATOM 2334 C CA . GLN A 1 284 ? -2.319 7.485 -21.161 1.00 68.00 284 GLN A CA 1
ATOM 2335 C C . GLN A 1 284 ? -0.789 7.526 -21.132 1.00 68.00 284 GLN A C 1
ATOM 2337 O O . GLN A 1 284 ? -0.173 7.835 -22.155 1.00 68.00 284 GLN A O 1
ATOM 2342 N N . AR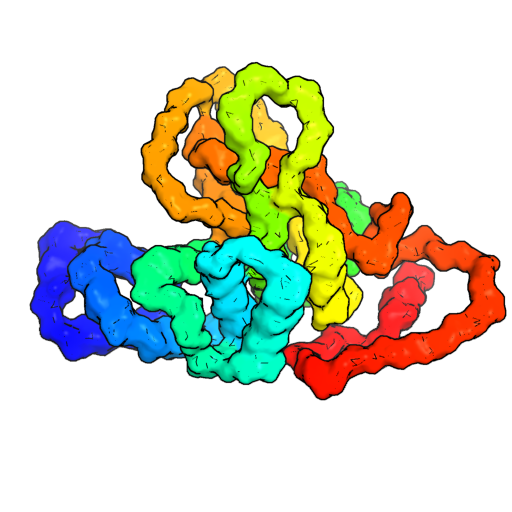G A 1 285 ? -0.165 7.289 -19.974 1.00 63.84 285 ARG A N 1
ATOM 2343 C CA . ARG A 1 285 ? 1.281 7.432 -19.794 1.00 63.84 285 ARG A CA 1
ATOM 2344 C C . ARG A 1 285 ? 1.938 6.076 -19.560 1.00 63.84 285 ARG A C 1
ATOM 2346 O O . ARG A 1 285 ? 1.494 5.363 -18.665 1.00 63.84 285 ARG A O 1
ATOM 2353 N N . PRO A 1 286 ? 3.007 5.728 -20.300 1.00 60.75 286 PRO A N 1
ATOM 2354 C CA . PRO A 1 286 ? 3.870 4.632 -19.882 1.00 60.75 286 PRO A CA 1
ATOM 2355 C C . PRO A 1 286 ? 4.459 4.973 -18.508 1.00 60.75 286 PRO A C 1
ATOM 2357 O O . PRO A 1 286 ? 4.712 6.141 -18.224 1.00 60.75 286 PRO A O 1
ATOM 2360 N N . PHE A 1 287 ? 4.677 3.975 -17.652 1.00 62.94 287 PHE A N 1
ATOM 2361 C CA . PHE A 1 287 ? 5.343 4.191 -16.367 1.00 62.94 287 PHE A CA 1
ATOM 2362 C C . PHE A 1 287 ? 6.828 4.435 -16.617 1.00 62.94 287 PHE A C 1
ATOM 2364 O O . PHE A 1 287 ? 7.640 3.508 -16.619 1.00 62.94 287 PHE A O 1
ATOM 2371 N N . SER A 1 288 ? 7.176 5.694 -16.867 1.00 55.75 288 SER A N 1
ATOM 2372 C CA . SER A 1 288 ? 8.529 6.091 -17.249 1.00 55.75 288 SER A CA 1
ATOM 2373 C C . SER A 1 288 ? 9.477 6.231 -16.061 1.00 55.75 288 SER A C 1
ATOM 2375 O O . SER A 1 288 ? 10.683 6.354 -16.256 1.00 55.75 288 SER A O 1
ATOM 2377 N N . GLY A 1 289 ? 8.970 6.156 -14.827 1.00 54.75 289 GLY A N 1
ATOM 2378 C CA . GLY A 1 289 ? 9.767 6.339 -13.611 1.00 54.75 289 GLY A CA 1
ATOM 2379 C C . GLY A 1 289 ? 10.819 5.279 -13.313 1.00 54.75 289 GLY A C 1
ATOM 2380 O O . GLY A 1 289 ? 11.541 5.415 -12.337 1.00 54.75 289 GLY A O 1
ATOM 2381 N N . PHE A 1 290 ? 10.942 4.239 -14.135 1.00 55.28 290 PHE A N 1
ATOM 2382 C CA . PHE A 1 290 ? 11.938 3.178 -13.974 1.00 55.28 290 PHE A CA 1
ATOM 2383 C C . PHE A 1 290 ? 13.152 3.308 -14.910 1.00 55.28 290 PHE A C 1
ATOM 2385 O O . PHE A 1 290 ? 13.795 2.310 -15.258 1.00 55.28 290 PHE A O 1
ATOM 2392 N N . ARG A 1 291 ? 13.460 4.526 -15.353 1.00 52.34 291 ARG A N 1
ATOM 2393 C CA . ARG A 1 291 ? 14.635 4.816 -16.177 1.00 52.34 291 ARG A CA 1
ATOM 2394 C C . ARG A 1 291 ? 15.894 4.818 -15.322 1.00 52.34 291 ARG A C 1
ATOM 2396 O O . ARG A 1 291 ? 16.376 5.875 -14.950 1.00 52.34 291 ARG A O 1
ATOM 2403 N N . ILE A 1 292 ? 16.452 3.647 -15.034 1.00 47.66 292 ILE A N 1
ATOM 2404 C CA . ILE A 1 292 ? 17.877 3.613 -14.669 1.00 47.66 292 ILE A CA 1
ATOM 2405 C C . ILE A 1 292 ? 18.747 3.544 -15.934 1.00 47.66 292 ILE A C 1
ATOM 2407 O O . ILE A 1 292 ? 19.891 3.967 -15.895 1.00 47.66 292 ILE A O 1
ATOM 2411 N N . THR A 1 293 ? 18.182 3.181 -17.094 1.00 49.44 293 THR A N 1
ATOM 2412 C CA . THR A 1 293 ? 18.806 3.362 -18.421 1.00 49.44 293 THR A CA 1
ATOM 2413 C C . THR A 1 293 ? 17.775 3.085 -19.529 1.00 49.44 293 THR A C 1
ATOM 2415 O O . THR A 1 293 ? 17.443 1.918 -19.703 1.00 49.44 293 THR A O 1
ATOM 2418 N N . ASP A 1 294 ? 17.271 4.089 -20.260 1.00 43.38 294 ASP A N 1
ATOM 2419 C CA . ASP A 1 294 ? 17.150 4.010 -21.734 1.00 43.38 294 ASP A CA 1
ATOM 2420 C C . ASP A 1 294 ? 16.519 5.258 -22.400 1.00 43.38 294 ASP A C 1
ATOM 2422 O O . ASP A 1 294 ? 15.496 5.773 -21.932 1.00 43.38 294 ASP A O 1
ATOM 2426 N N . PRO A 1 295 ? 17.056 5.681 -23.559 1.00 37.28 295 PRO A N 1
ATOM 2427 C CA . PRO A 1 295 ? 16.297 6.269 -24.664 1.00 37.28 295 PRO A CA 1
ATOM 2428 C C . PRO A 1 295 ? 15.617 5.245 -25.598 1.00 37.28 295 PRO A C 1
ATOM 2430 O O . PRO A 1 295 ? 14.740 5.659 -26.347 1.00 37.28 295 PRO A O 1
ATOM 2433 N N . ASP A 1 296 ? 15.935 3.950 -25.530 1.00 44.94 296 ASP A N 1
ATOM 2434 C CA . ASP A 1 296 ? 15.300 2.877 -26.321 1.00 44.94 296 ASP A CA 1
ATOM 2435 C C . ASP A 1 296 ? 14.565 1.835 -25.440 1.00 44.94 296 ASP A C 1
ATOM 2437 O O . ASP A 1 296 ? 14.661 0.636 -25.688 1.00 44.94 296 ASP A O 1
ATOM 2441 N N . ASP A 1 297 ? 13.821 2.293 -24.421 1.00 46.00 297 ASP A N 1
ATOM 2442 C CA . ASP A 1 297 ? 13.217 1.498 -23.327 1.00 46.00 297 ASP A CA 1
ATOM 2443 C C . ASP A 1 297 ? 12.414 0.274 -23.831 1.00 46.00 297 ASP A C 1
ATOM 2445 O O . ASP A 1 297 ? 11.204 0.320 -24.073 1.00 46.00 297 ASP A O 1
ATOM 2449 N N . LEU A 1 298 ? 13.131 -0.840 -23.995 1.00 40.41 298 LEU A N 1
ATOM 2450 C CA . LEU A 1 298 ? 12.663 -2.210 -24.170 1.00 40.41 298 LEU A CA 1
ATOM 2451 C C . LEU A 1 298 ? 13.094 -2.950 -22.899 1.00 40.41 298 LEU A C 1
ATOM 2453 O O . LEU A 1 298 ? 14.285 -3.153 -22.689 1.00 40.41 298 LEU A O 1
ATOM 2457 N N . GLY A 1 299 ? 12.133 -3.323 -22.046 1.00 36.19 299 GLY A N 1
ATOM 2458 C CA . GLY A 1 299 ? 12.338 -3.874 -20.696 1.00 36.19 299 GLY A CA 1
ATOM 2459 C C . GLY A 1 299 ? 13.508 -4.857 -20.512 1.00 36.19 299 GLY A C 1
ATOM 2460 O O . GLY A 1 299 ? 13.882 -5.618 -21.403 1.00 36.19 299 GLY A O 1
ATOM 2461 N N . TYR A 1 300 ? 14.066 -4.850 -19.300 1.00 41.88 300 TYR A N 1
ATOM 2462 C CA . TYR A 1 300 ? 15.470 -5.132 -18.975 1.00 41.88 300 TYR A CA 1
ATOM 2463 C C . TYR A 1 300 ? 15.895 -6.615 -18.907 1.00 41.88 300 TYR A C 1
ATOM 2465 O O . TYR A 1 300 ? 16.772 -7.001 -18.136 1.00 41.88 300 TYR A O 1
ATOM 2473 N N . PHE A 1 301 ? 15.352 -7.428 -19.808 1.00 36.34 301 PHE A N 1
ATOM 2474 C CA . PHE A 1 301 ? 16.199 -8.301 -20.626 1.00 36.34 301 PHE A CA 1
ATOM 2475 C C . PHE A 1 301 ? 16.612 -7.540 -21.901 1.00 36.34 301 PHE A C 1
ATOM 2477 O O . PHE A 1 301 ? 16.548 -8.094 -22.995 1.00 36.34 301 PHE A O 1
ATOM 2484 N N . SER A 1 302 ? 16.948 -6.248 -21.780 1.00 38.56 302 SER A N 1
ATOM 2485 C CA . SER A 1 302 ? 17.056 -5.298 -22.889 1.00 38.56 302 SER A CA 1
ATOM 2486 C C . SER A 1 302 ? 18.103 -5.782 -23.895 1.00 38.56 302 SER A C 1
ATOM 2488 O O . SER A 1 302 ? 19.319 -5.658 -23.733 1.00 38.56 302 SER A O 1
ATOM 2490 N N . HIS A 1 303 ? 17.616 -6.443 -24.941 1.00 33.75 303 HIS A N 1
ATOM 2491 C CA . HIS A 1 303 ? 18.416 -7.021 -26.004 1.00 33.75 303 HIS A CA 1
ATOM 2492 C C . HIS A 1 303 ? 19.007 -5.904 -26.861 1.00 33.75 303 HIS A C 1
ATOM 2494 O O . HIS A 1 303 ? 18.436 -5.535 -27.883 1.00 33.75 303 HIS A O 1
ATOM 2500 N N . ARG A 1 304 ? 20.163 -5.393 -26.436 1.00 32.53 304 ARG A N 1
ATOM 2501 C CA . ARG A 1 304 ? 21.285 -4.896 -27.247 1.00 32.53 304 ARG A CA 1
ATOM 2502 C C . ARG A 1 304 ? 22.318 -4.339 -26.274 1.00 32.53 304 ARG A C 1
ATOM 2504 O O . ARG A 1 304 ? 22.249 -3.188 -25.878 1.00 32.53 304 ARG A O 1
ATOM 2511 N N . ILE A 1 305 ? 23.323 -5.142 -25.938 1.00 34.81 305 ILE A N 1
ATOM 2512 C CA . ILE A 1 305 ? 24.647 -4.576 -25.670 1.00 34.81 305 ILE A CA 1
ATOM 2513 C C . ILE A 1 305 ? 25.232 -4.351 -27.067 1.00 34.81 305 ILE A C 1
ATOM 2515 O O . ILE A 1 305 ? 25.508 -5.340 -27.753 1.00 34.81 305 ILE A O 1
ATOM 2519 N N . PRO A 1 306 ? 25.371 -3.112 -27.571 1.00 31.92 306 PRO A N 1
ATOM 2520 C CA . PRO A 1 306 ? 26.141 -2.901 -28.784 1.00 31.92 306 PRO A CA 1
ATOM 2521 C C . PRO A 1 306 ? 27.566 -3.383 -28.500 1.00 31.92 306 PRO A C 1
ATOM 2523 O O . PRO A 1 306 ? 28.126 -3.069 -27.451 1.00 31.92 306 PRO A O 1
ATOM 2526 N N . ASN A 1 307 ? 28.143 -4.145 -29.429 1.00 34.72 307 ASN A N 1
ATOM 2527 C CA . ASN A 1 307 ? 29.530 -4.630 -29.420 1.00 34.72 307 ASN A CA 1
ATOM 2528 C C . ASN A 1 307 ? 30.569 -3.482 -29.481 1.00 34.72 307 ASN A C 1
ATOM 2530 O O . ASN A 1 307 ? 31.452 -3.491 -30.332 1.00 34.72 307 ASN A O 1
ATOM 2534 N N . MET A 1 308 ? 30.470 -2.462 -28.626 1.00 30.67 308 MET A N 1
ATOM 2535 C CA . MET A 1 308 ? 31.344 -1.284 -28.651 1.00 30.67 308 MET A CA 1
ATOM 2536 C C . MET A 1 308 ? 32.081 -0.987 -27.345 1.00 30.67 308 MET A C 1
ATOM 2538 O O . MET A 1 308 ? 32.862 -0.044 -27.311 1.00 30.67 308 MET A O 1
ATOM 2542 N N . PHE A 1 309 ? 31.960 -1.819 -26.312 1.00 30.50 309 PHE A N 1
ATOM 2543 C CA . PHE A 1 309 ? 32.830 -1.714 -25.138 1.00 30.50 309 PHE A CA 1
ATOM 2544 C C . PHE A 1 309 ? 33.824 -2.876 -25.126 1.00 30.50 309 PHE A C 1
ATOM 2546 O O . PHE A 1 309 ? 33.585 -3.924 -24.534 1.00 30.50 309 PHE A O 1
ATOM 2553 N N . HIS A 1 310 ? 34.937 -2.688 -25.843 1.00 33.03 310 HIS A N 1
ATOM 2554 C CA . HIS A 1 310 ? 36.117 -3.552 -25.738 1.00 33.03 310 HIS A CA 1
ATOM 2555 C C . HIS A 1 310 ? 36.965 -3.267 -24.495 1.00 33.03 310 HIS A C 1
ATOM 2557 O O . HIS A 1 310 ? 37.909 -4.008 -24.233 1.00 33.03 310 HIS A O 1
ATOM 2563 N N . ASP A 1 311 ? 36.597 -2.271 -23.694 1.00 27.97 311 ASP A N 1
ATOM 2564 C CA . ASP A 1 311 ? 37.226 -2.058 -22.403 1.00 27.97 311 ASP A CA 1
ATOM 2565 C C . ASP A 1 311 ? 36.435 -2.790 -21.318 1.00 27.97 311 ASP A C 1
ATOM 2567 O O . ASP A 1 311 ? 35.204 -2.672 -21.267 1.00 27.97 311 ASP A O 1
ATOM 2571 N N . PRO A 1 312 ? 37.103 -3.566 -20.445 1.00 30.45 312 PRO A N 1
ATOM 2572 C CA . PRO A 1 312 ? 36.444 -4.138 -19.290 1.00 30.45 312 PRO A CA 1
ATOM 2573 C C . PRO A 1 312 ? 35.881 -2.975 -18.480 1.00 30.45 312 PRO A C 1
ATOM 2575 O O . PRO A 1 312 ? 36.636 -2.185 -17.915 1.00 30.45 312 PRO A O 1
ATOM 2578 N N . ILE A 1 313 ? 34.548 -2.875 -18.438 1.00 33.19 313 ILE A N 1
ATOM 2579 C CA . ILE A 1 313 ? 33.846 -2.054 -17.456 1.00 33.19 313 ILE A CA 1
ATOM 2580 C C . ILE A 1 313 ? 34.509 -2.421 -16.125 1.00 33.19 313 ILE A C 1
ATOM 2582 O O . ILE A 1 313 ? 34.486 -3.611 -15.771 1.00 33.19 313 ILE A O 1
ATOM 2586 N N . PRO A 1 314 ? 35.176 -1.469 -15.439 1.00 27.84 314 PRO A N 1
ATOM 2587 C CA . PRO A 1 314 ? 35.729 -1.731 -14.122 1.00 27.84 314 PRO A CA 1
ATOM 2588 C C . PRO A 1 314 ? 34.597 -2.371 -13.355 1.00 27.84 314 PRO A C 1
ATOM 2590 O O . PRO A 1 314 ? 33.487 -1.855 -13.458 1.00 27.84 314 PRO A O 1
ATOM 2593 N N . GLN A 1 315 ? 34.840 -3.508 -12.694 1.00 32.56 315 GLN A N 1
ATOM 2594 C CA . GLN A 1 315 ? 33.868 -4.100 -11.788 1.00 32.56 315 GLN A CA 1
ATOM 2595 C C . GLN A 1 315 ? 33.299 -2.951 -10.974 1.00 32.56 315 GLN A C 1
ATOM 2597 O O . GLN A 1 315 ? 33.969 -2.414 -10.092 1.00 32.56 315 GLN A O 1
ATOM 2602 N N . ALA A 1 316 ? 32.110 -2.495 -11.361 1.00 30.58 316 ALA A N 1
ATOM 2603 C CA . ALA A 1 316 ? 31.385 -1.543 -10.587 1.00 30.58 316 ALA A CA 1
ATOM 2604 C C . ALA A 1 316 ? 31.023 -2.417 -9.410 1.00 30.58 316 ALA A C 1
ATOM 2606 O O . ALA A 1 316 ? 30.111 -3.245 -9.471 1.00 30.58 316 ALA A O 1
ATOM 2607 N N . ASP A 1 317 ? 31.849 -2.304 -8.379 1.00 28.80 317 ASP A N 1
ATOM 2608 C CA . ASP A 1 317 ? 31.461 -2.441 -7.005 1.00 28.80 317 ASP A CA 1
ATOM 2609 C C . ASP A 1 317 ? 30.236 -1.527 -6.834 1.00 28.80 317 ASP A C 1
ATOM 2611 O O . ASP A 1 317 ? 30.284 -0.498 -6.161 1.00 28.80 317 ASP A O 1
ATOM 2615 N N . TYR A 1 318 ? 29.091 -1.935 -7.393 1.00 33.53 318 TYR A N 1
ATOM 2616 C CA . TYR A 1 318 ? 27.781 -1.729 -6.817 1.00 33.53 318 TYR A CA 1
ATOM 2617 C C . TYR A 1 318 ? 27.816 -2.520 -5.510 1.00 33.53 318 TYR A C 1
ATOM 2619 O O . TYR A 1 318 ? 27.138 -3.527 -5.310 1.00 33.53 318 TYR A O 1
ATOM 2627 N N . ARG A 1 319 ? 28.675 -2.065 -4.591 1.00 31.28 319 ARG A N 1
ATOM 2628 C CA . ARG A 1 319 ? 28.443 -2.170 -3.173 1.00 31.28 319 ARG A CA 1
ATOM 2629 C C . ARG A 1 319 ? 27.124 -1.446 -2.994 1.00 31.28 319 ARG A C 1
ATOM 2631 O O . ARG A 1 319 ? 27.100 -0.251 -2.719 1.00 31.28 319 ARG A O 1
ATOM 2638 N N . THR A 1 320 ? 26.038 -2.204 -3.144 1.00 39.56 320 THR A N 1
ATOM 2639 C CA . THR A 1 320 ? 24.843 -2.039 -2.332 1.00 39.56 320 THR A CA 1
ATOM 2640 C C . THR A 1 320 ? 25.367 -1.599 -0.978 1.00 39.56 320 THR A C 1
ATOM 2642 O O . THR A 1 320 ? 26.169 -2.322 -0.361 1.00 39.56 320 THR A O 1
ATOM 2645 N N . SER A 1 321 ? 25.079 -0.357 -0.603 1.00 36.50 321 SER A N 1
ATOM 2646 C CA . SER A 1 321 ? 25.511 0.180 0.674 1.00 36.50 321 SER A CA 1
ATOM 2647 C C . SER A 1 321 ? 25.190 -0.864 1.749 1.00 36.50 321 SER A C 1
ATOM 2649 O O . SER A 1 321 ? 24.240 -1.634 1.646 1.00 36.50 321 SER A O 1
ATOM 2651 N N . ARG A 1 322 ? 26.087 -0.990 2.726 1.00 39.62 322 ARG A N 1
ATOM 2652 C CA . ARG A 1 322 ? 26.199 -2.081 3.712 1.00 39.62 322 ARG A CA 1
ATOM 2653 C C . ARG A 1 322 ? 24.960 -2.344 4.598 1.00 39.62 322 ARG A C 1
ATOM 2655 O O . ARG A 1 322 ? 25.124 -2.909 5.679 1.00 39.62 322 ARG A O 1
ATOM 2662 N N . ARG A 1 323 ? 23.743 -1.943 4.239 1.00 44.59 323 ARG A N 1
ATOM 2663 C CA . ARG A 1 323 ? 22.577 -2.041 5.113 1.00 44.59 323 ARG A CA 1
ATOM 2664 C C . ARG A 1 323 ? 21.370 -2.669 4.403 1.00 44.59 323 ARG A C 1
ATOM 2666 O O . ARG A 1 323 ? 20.921 -2.220 3.365 1.00 44.59 323 ARG A O 1
ATOM 2673 N N . ARG A 1 324 ? 20.958 -3.793 5.003 1.00 46.81 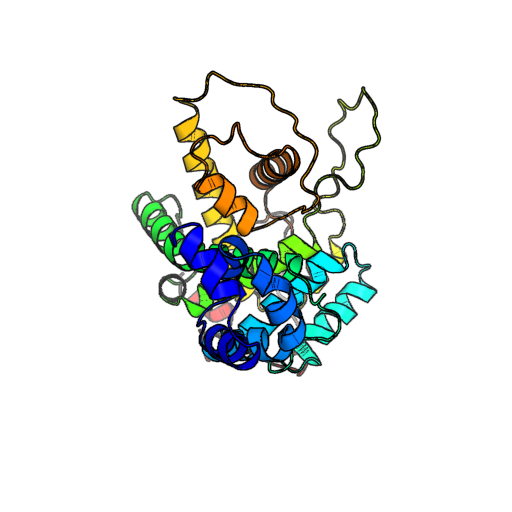324 ARG A N 1
ATOM 2674 C CA . ARG A 1 324 ? 19.731 -4.598 4.858 1.00 46.81 324 ARG A CA 1
ATOM 2675 C C . ARG A 1 324 ? 19.287 -5.038 3.457 1.00 46.81 324 ARG A C 1
ATOM 2677 O O . ARG A 1 324 ? 18.419 -4.452 2.828 1.00 46.81 324 ARG A O 1
ATOM 2684 N N . ARG A 1 325 ? 19.706 -6.259 3.100 1.00 52.69 325 ARG A N 1
ATOM 2685 C CA . ARG A 1 325 ? 18.877 -7.161 2.285 1.00 52.69 325 ARG A CA 1
ATOM 2686 C C . ARG A 1 325 ? 17.741 -7.691 3.161 1.00 52.69 325 ARG A C 1
ATOM 2688 O O . ARG A 1 325 ? 17.989 -8.535 4.018 1.00 52.69 325 ARG A O 1
ATOM 2695 N N . TRP A 1 326 ? 16.518 -7.203 2.967 1.00 46.78 326 TRP A N 1
ATOM 2696 C CA . TRP A 1 326 ? 15.334 -7.753 3.645 1.00 46.78 326 TRP A CA 1
ATOM 2697 C C . TRP A 1 326 ? 14.933 -9.133 3.098 1.00 46.78 326 TRP A C 1
ATOM 2699 O O . TRP A 1 326 ? 14.319 -9.922 3.810 1.00 46.78 326 TRP A O 1
ATOM 2709 N N . ALA A 1 327 ? 15.378 -9.484 1.888 1.00 48.94 327 ALA A N 1
ATOM 2710 C CA . ALA A 1 327 ? 15.335 -10.848 1.376 1.00 48.94 327 ALA A CA 1
ATOM 2711 C C . ALA A 1 327 ? 16.616 -11.172 0.586 1.00 48.94 327 ALA A C 1
ATOM 2713 O O . ALA A 1 327 ? 17.122 -10.308 -0.138 1.00 48.94 327 ALA A O 1
ATOM 2714 N N . PRO A 1 328 ? 17.162 -12.398 0.686 1.00 49.47 328 PRO A N 1
ATOM 2715 C CA . PRO A 1 328 ? 18.155 -12.861 -0.275 1.00 49.47 328 PRO A CA 1
ATOM 2716 C C . PRO A 1 328 ? 17.529 -12.867 -1.676 1.00 49.47 328 PRO A C 1
ATOM 2718 O O . PRO A 1 328 ? 16.332 -13.116 -1.817 1.00 49.47 328 PRO A O 1
ATOM 2721 N N . SER A 1 329 ? 18.338 -12.594 -2.706 1.00 51.00 329 SER A N 1
ATOM 2722 C CA . SER A 1 329 ? 17.905 -12.760 -4.099 1.00 51.00 329 SER A CA 1
ATOM 2723 C C . SER A 1 329 ? 17.212 -14.122 -4.248 1.00 51.00 329 SER A C 1
ATOM 2725 O O . SER A 1 329 ? 17.782 -15.121 -3.793 1.00 51.00 329 SER A O 1
ATOM 2727 N N . PRO A 1 330 ? 16.029 -14.202 -4.890 1.00 49.06 330 PRO A N 1
ATOM 2728 C CA . PRO A 1 330 ? 15.395 -15.486 -5.193 1.00 49.06 330 PRO A CA 1
ATOM 2729 C C . PRO A 1 330 ? 16.246 -16.339 -6.152 1.00 49.06 330 PRO A C 1
ATOM 2731 O O . PRO A 1 330 ? 15.945 -17.512 -6.362 1.00 49.06 330 PRO A O 1
ATOM 2734 N N . PHE A 1 331 ? 17.332 -15.771 -6.687 1.00 49.97 331 PHE A N 1
ATOM 2735 C CA . PHE A 1 331 ? 18.358 -16.438 -7.477 1.00 49.97 331 PHE A CA 1
ATOM 2736 C C . PHE A 1 331 ? 19.698 -16.443 -6.715 1.00 49.97 331 PHE A C 1
ATOM 2738 O O . PHE A 1 331 ? 20.619 -15.684 -7.044 1.00 49.97 331 PHE A O 1
ATOM 2745 N N . PRO A 1 332 ? 19.829 -17.246 -5.644 1.00 44.16 332 PRO A N 1
ATOM 2746 C CA . PRO A 1 332 ? 21.062 -17.304 -4.871 1.00 44.16 332 PRO A CA 1
ATOM 2747 C C . PRO A 1 332 ? 22.213 -17.815 -5.747 1.00 44.16 332 PRO A C 1
ATOM 2749 O O . PRO A 1 332 ? 22.117 -18.872 -6.362 1.00 44.16 332 PRO A O 1
ATOM 2752 N N . GLY A 1 333 ? 23.309 -17.054 -5.809 1.00 40.81 333 GLY A N 1
ATOM 2753 C CA . GLY A 1 333 ? 24.500 -17.421 -6.584 1.00 40.81 333 GLY A CA 1
ATOM 2754 C C . GLY A 1 333 ? 24.401 -17.183 -8.095 1.00 40.81 333 GLY A C 1
ATOM 2755 O O . GLY A 1 333 ? 25.352 -17.502 -8.804 1.00 40.81 333 GLY A O 1
ATOM 2756 N N . VAL A 1 334 ? 23.301 -16.603 -8.588 1.00 41.16 334 VAL A N 1
ATOM 2757 C CA . VAL A 1 334 ? 23.136 -16.263 -10.005 1.00 41.16 334 VAL A CA 1
ATOM 2758 C C . VAL A 1 334 ? 23.322 -14.760 -10.179 1.00 41.16 334 VAL A C 1
ATOM 2760 O O . VAL A 1 334 ? 22.561 -13.949 -9.652 1.00 41.16 334 VAL A O 1
ATOM 2763 N N . THR A 1 335 ? 24.371 -14.376 -10.898 1.00 46.06 335 THR A N 1
ATOM 2764 C CA . THR A 1 335 ? 24.588 -12.981 -11.303 1.00 46.06 335 THR A CA 1
ATOM 2765 C C . THR A 1 335 ? 23.539 -12.564 -12.335 1.00 46.06 335 THR A C 1
ATOM 2767 O O . THR A 1 335 ? 23.058 -13.398 -13.102 1.00 46.06 335 THR A O 1
ATOM 2770 N N . LEU A 1 336 ? 23.212 -11.269 -12.412 1.00 42.03 336 LEU A N 1
ATOM 2771 C CA . LEU A 1 336 ? 22.276 -10.735 -13.415 1.00 42.03 336 LEU A CA 1
ATOM 2772 C C . LEU A 1 336 ? 22.668 -11.178 -14.840 1.00 42.03 336 LEU A C 1
ATOM 2774 O O . LEU A 1 336 ? 21.832 -11.602 -15.627 1.00 42.03 336 LEU A O 1
ATOM 2778 N N . ARG A 1 337 ? 23.980 -11.216 -15.116 1.00 41.28 337 ARG A N 1
ATOM 2779 C CA . ARG A 1 337 ? 24.558 -11.731 -16.364 1.00 41.28 337 ARG A CA 1
ATOM 2780 C C . ARG A 1 337 ? 24.205 -13.200 -16.627 1.00 41.28 337 ARG A C 1
ATOM 2782 O O . ARG A 1 337 ? 23.940 -13.554 -17.765 1.00 41.28 337 ARG A O 1
ATOM 2789 N N . GLN A 1 338 ? 24.196 -14.054 -15.607 1.00 42.41 338 GLN A N 1
ATOM 2790 C CA . GLN A 1 338 ? 23.832 -15.469 -15.744 1.00 42.41 338 GLN A CA 1
ATOM 2791 C C . GLN A 1 338 ? 22.322 -15.673 -15.930 1.00 42.41 338 GLN A C 1
ATOM 2793 O O . GLN A 1 338 ? 21.941 -16.583 -16.659 1.00 42.41 338 GLN A O 1
ATOM 2798 N N . LEU A 1 339 ? 21.469 -14.818 -15.349 1.00 39.94 339 LEU A N 1
ATOM 2799 C CA . LEU A 1 339 ? 20.025 -14.830 -15.632 1.00 39.94 339 LEU A CA 1
ATOM 2800 C C . LEU A 1 339 ? 19.730 -14.437 -17.084 1.00 39.94 339 LEU A C 1
ATOM 2802 O O . LEU A 1 339 ? 18.881 -15.056 -17.715 1.00 39.94 339 LEU A O 1
ATOM 2806 N N . CYS A 1 340 ? 20.472 -13.470 -17.629 1.00 40.19 340 CYS A N 1
ATOM 2807 C CA . CYS A 1 340 ? 20.322 -13.034 -19.019 1.00 40.19 340 CYS A CA 1
ATOM 2808 C C . CYS A 1 340 ? 20.954 -13.989 -20.051 1.00 40.19 340 CYS A C 1
ATOM 2810 O O . CYS A 1 340 ? 20.623 -13.903 -21.227 1.00 40.19 340 CYS A O 1
ATOM 2812 N N . LEU A 1 341 ? 21.871 -14.873 -19.637 1.00 39.19 341 LEU A N 1
ATOM 2813 C CA . LEU A 1 341 ? 22.533 -15.857 -20.512 1.00 39.19 341 LEU A CA 1
ATOM 2814 C C . LEU A 1 341 ? 21.859 -17.240 -20.503 1.00 39.19 341 LEU A C 1
ATOM 2816 O O . LEU A 1 341 ? 22.143 -18.056 -21.369 1.00 39.19 341 LEU A O 1
ATOM 2820 N N . ALA A 1 342 ? 20.987 -17.533 -19.535 1.00 35.62 342 ALA A N 1
ATOM 2821 C CA . ALA A 1 342 ? 20.298 -18.824 -19.441 1.00 35.62 342 ALA A CA 1
ATOM 2822 C C . ALA A 1 342 ? 19.111 -18.969 -20.419 1.00 35.62 342 ALA A C 1
ATOM 2824 O O . ALA A 1 342 ? 18.471 -20.019 -20.449 1.00 35.62 342 ALA A O 1
ATOM 2825 N N . THR A 1 343 ? 18.802 -17.925 -21.190 1.00 36.34 343 THR A N 1
ATOM 2826 C CA . THR A 1 343 ? 17.659 -17.848 -22.115 1.00 36.34 343 THR A CA 1
ATOM 2827 C C . THR A 1 343 ? 18.057 -17.690 -23.588 1.00 36.34 343 THR A C 1
ATOM 2829 O O . THR A 1 343 ? 17.181 -17.452 -24.419 1.00 36.34 343 THR A O 1
ATOM 2832 N N . SER A 1 344 ? 19.347 -17.832 -23.921 1.00 32.81 344 SER A N 1
ATOM 2833 C CA . SER A 1 344 ? 19.853 -17.879 -25.304 1.00 32.81 344 SER A CA 1
ATOM 2834 C C . SER A 1 344 ? 19.968 -19.298 -25.839 1.00 32.81 344 SER A C 1
ATOM 2836 O O . SER A 1 344 ? 20.602 -20.111 -25.124 1.00 32.81 344 SER A O 1
#

pLDDT: mean 70.57, std 21.46, range [27.84, 96.81]

Secondary structure (DSSP, 8-state):
---HHHHHHHTTS-HHHHHHHHHT---HHHHHHHHHH-GGGHHHHHHTHHHHHHHHHHHHS-HHHHHHHHHHHHHHHH----HHHHHHHHHIIIII--TTS--TTS--SHHHHHHHHHHHHHHHHHHHHHHHHHHHHHHTT-SSS-SS-HHHHH-HHHHHHHHHHHHHHHHHH--TTTT----S---S----SSS--HHHHHHHHTTS-HHHHHHHHHHHHHHHHHHHHHHHHHTTS-S---------------SHHHHHHHHH-S-GGGS-HHHHHHHHHHHHS--GGG-SS-SS---SS-----TT--S----------SS--SS--SSTT--HHHHHHTT-

Radius of gyration: 22.38 Å; chains: 1; bounding box: 68×48×59 Å

Organism: NCBI:txid746836

Sequence (344 aa):
MLGPQACTRFGRLPEEILRYVLLDIDSIPSLYKLMQAVPTVVHSCIAIFDELIGRILRRSIDEELRCYLYAIVQAQAVGHMSAYELGFFLDTHFEISNPNKIPEEIPRSLRTIEYMAKVLAAVDHFSTLCPEIWSWCGCVGLFSNPILPLTMWKNKYQIRRALFRFQLYCELFHKPGQDIPDRPYAHTYSHWGWEENWDAQELFWLRYEAWEIEECKSIYYTLIFHLEYVTKNKDHLLSCCIRNRSPHSKTNIRGLPTIAASLNTTCVASLPPFQQAYLEILLQRPFSGFRITDPDDLGYFSHRIPNMFHDPIPQADYRTSRRRRWAPSPFPGVTLRQLCLATS

Foldseek 3Di:
DDDPVRLVVLLPDDLVVLVVVLQPDQALLVSLVNCVSRVSCFVSCLVCVFVRVLSNCVRPHDLQLLLLLLLLQLLLVVDADDLVRLLVSCCCSAPNDDSSGRDPSRDSHSVSSVLSSLLVVLLVVLLVVLLVLVVVCVVVCVPVDPLDDVVCNVDSNNSSVLLSLQSSCCSHQADFDPDDDPDPDDPDPDDGRRHVCLVSLCVSPLLDDLVSLVSNLSSLVSLLVVLCVLVVVCVVPDPDDDDDADPDDPRLRTGSSLSVVCVPDSDPRPDHPSSNSRSVCSNVDRPPSSPPDDPVDDPPLPPDPDPPCPDPPPPPPPVSDPDDPVDDDPDPPADPVNVSVVVD